Protein AF-A0A7Y7QJN2-F1 (afdb_monomer_lite)

pLDDT: mean 84.65, std 15.89, range [34.03, 97.88]

Foldseek 3Di:
DDDPVVVVPPDDDDPVVVVVVVVLQVLCCVLQVDDPVVVVVLLVLLVPFAEAQLAEEEEFEDEQFQFDCLVVCVDPCDVVADDPRNVVVCVVCDLVNVLVVRAAADPQSVVVLCCQCVVPVRYAYEHEYEDDPVSQVSSCVRNPVDDPPPHYHYDHDPLCRLVVVSVVCSVVRHQYQEYEYTELDCVNCDDSSVVSSCVSNVHKYKYWNFGADSPDTGHTPDTDIDID

Secondary structure (DSSP, 8-state):
---THHHHTT--S-TTHHHHHHHHHHHHHHHH---HHHHHHHHHHHTTSPEEEEEEEEEE--BTTTB--TTGGGSHHHHS--THHHHHHHHHH-HHHHHHHH----HHHHHHHHHHHHT-TTEEEEEEEES-HHHHHHHHHHTT--TTSSEEEEESSGGGHHHHHHHHHHHHTSEEEEEEEEESSGGGTSTHHHHHHHHHHTSEEEEEEEEE-SS-SS-EEEEEEEE-

Structure (mmCIF, N/CA/C/O backbone):
data_AF-A0A7Y7QJN2-F1
#
_entry.id   AF-A0A7Y7QJN2-F1
#
loop_
_atom_site.group_PDB
_atom_site.id
_atom_site.type_symbol
_atom_site.label_atom_id
_atom_site.label_alt_id
_atom_site.label_comp_id
_atom_site.label_asym_id
_atom_site.label_entity_id
_atom_site.label_seq_id
_atom_site.pdbx_PDB_ins_code
_atom_site.Cartn_x
_atom_site.Cartn_y
_atom_site.Cartn_z
_atom_site.occupancy
_atom_site.B_iso_or_equiv
_atom_site.auth_seq_id
_atom_site.auth_comp_id
_atom_site.auth_asym_id
_atom_site.auth_atom_id
_atom_site.pdbx_PDB_model_num
ATOM 1 N N . MET A 1 1 ? 16.492 3.208 30.297 1.00 35.41 1 MET A N 1
ATOM 2 C CA . MET A 1 1 ? 15.795 2.015 30.821 1.00 35.41 1 MET A CA 1
ATOM 3 C C . MET A 1 1 ? 14.527 2.507 31.489 1.00 35.41 1 MET A C 1
ATOM 5 O O . MET A 1 1 ? 14.609 3.080 32.567 1.00 35.41 1 MET A O 1
ATOM 9 N N . THR A 1 2 ? 13.393 2.434 30.798 1.00 38.06 2 THR A N 1
ATOM 10 C CA . THR A 1 2 ? 12.127 2.984 31.302 1.00 38.06 2 THR A CA 1
ATOM 11 C C . THR A 1 2 ? 11.445 1.926 32.159 1.00 38.06 2 THR A C 1
ATOM 13 O O . THR A 1 2 ? 11.328 0.772 31.754 1.00 38.06 2 THR A O 1
ATOM 16 N N . ASN A 1 3 ? 11.100 2.314 33.383 1.00 35.56 3 ASN A N 1
ATOM 17 C CA . ASN A 1 3 ? 10.687 1.424 34.456 1.00 35.56 3 ASN A CA 1
ATOM 18 C C . ASN A 1 3 ? 9.262 0.904 34.192 1.00 35.56 3 ASN A C 1
ATOM 20 O O . ASN A 1 3 ? 8.310 1.678 34.219 1.00 35.56 3 ASN A O 1
ATOM 24 N N . LEU A 1 4 ? 9.120 -0.403 33.948 1.00 41.75 4 LEU A N 1
ATOM 25 C CA . LEU A 1 4 ? 7.840 -1.095 33.703 1.00 41.75 4 LEU A CA 1
ATOM 26 C C . LEU A 1 4 ? 6.832 -0.947 34.864 1.00 41.75 4 LEU A C 1
ATOM 28 O O . LEU A 1 4 ? 5.663 -1.297 34.720 1.00 41.75 4 LEU A O 1
ATOM 32 N N . SER A 1 5 ? 7.261 -0.419 36.015 1.00 42.47 5 SER A N 1
ATOM 33 C CA . SER A 1 5 ? 6.403 -0.167 37.171 1.00 42.47 5 SER A CA 1
ATOM 34 C C . SER A 1 5 ? 5.382 0.953 36.951 1.00 42.47 5 SER A C 1
ATOM 36 O O . SER A 1 5 ? 4.301 0.869 37.518 1.00 42.47 5 SER A O 1
ATOM 38 N N . SER A 1 6 ? 5.647 1.955 36.102 1.00 45.00 6 SER A N 1
ATOM 39 C CA . SER A 1 6 ? 4.691 3.058 35.877 1.00 45.00 6 SER A CA 1
ATOM 40 C C . SER A 1 6 ? 3.476 2.662 35.028 1.00 45.00 6 SER A C 1
ATOM 42 O O . SER A 1 6 ? 2.483 3.381 35.004 1.00 45.00 6 SER A O 1
ATOM 44 N N . ILE A 1 7 ? 3.539 1.508 34.354 1.00 47.09 7 ILE A N 1
ATOM 45 C CA . ILE A 1 7 ? 2.429 0.924 33.586 1.00 47.09 7 ILE A CA 1
ATOM 46 C C . ILE A 1 7 ? 1.411 0.253 34.528 1.00 47.09 7 ILE A C 1
ATOM 48 O O . ILE A 1 7 ? 0.216 0.247 34.235 1.00 47.09 7 ILE A O 1
ATOM 52 N N . ARG A 1 8 ? 1.862 -0.264 35.684 1.00 42.72 8 ARG A N 1
ATOM 53 C CA . ARG A 1 8 ? 1.014 -0.988 36.650 1.00 42.72 8 ARG A CA 1
ATOM 54 C C . ARG A 1 8 ? -0.019 -0.102 37.339 1.00 42.72 8 ARG A C 1
ATOM 56 O O . ARG A 1 8 ? -1.126 -0.557 37.594 1.00 42.72 8 ARG A O 1
ATOM 63 N N . ASP A 1 9 ? 0.311 1.159 37.592 1.00 45.78 9 ASP A N 1
ATOM 64 C CA . ASP A 1 9 ? -0.510 2.000 38.471 1.00 45.78 9 ASP A CA 1
ATOM 65 C C . ASP A 1 9 ? -1.663 2.719 37.745 1.00 45.78 9 ASP A C 1
ATOM 67 O O . ASP A 1 9 ? -2.451 3.416 38.379 1.00 45.78 9 ASP A O 1
ATOM 71 N N . HIS A 1 10 ? -1.790 2.576 36.420 1.00 47.09 10 HIS A N 1
ATOM 72 C CA . HIS A 1 10 ? -2.854 3.224 35.632 1.00 47.09 10 HIS A CA 1
ATOM 73 C C . HIS A 1 10 ? -3.939 2.272 35.113 1.00 47.09 10 HIS A C 1
ATOM 75 O O . HIS A 1 10 ? -4.943 2.740 34.575 1.00 47.09 10 HIS A O 1
ATOM 81 N N . ILE A 1 11 ? -3.783 0.957 35.292 1.00 45.41 11 ILE A N 1
ATOM 82 C CA . ILE A 1 11 ? -4.731 -0.050 34.797 1.00 45.41 11 ILE A CA 1
ATOM 83 C C . ILE A 1 11 ? -5.149 -0.933 35.976 1.00 45.41 11 ILE A C 1
ATOM 85 O O . ILE A 1 11 ? -4.630 -2.018 36.194 1.00 45.41 11 ILE A O 1
ATOM 89 N N . SER A 1 12 ? -6.084 -0.421 36.777 1.00 35.41 12 SER A N 1
ATOM 90 C CA . SER A 1 12 ? -6.704 -1.147 37.886 1.00 35.41 12 SER A CA 1
ATOM 91 C C . SER A 1 12 ? -8.066 -1.696 37.452 1.00 35.41 12 SER A C 1
ATOM 93 O O . SER A 1 12 ? -9.055 -0.964 37.389 1.00 35.41 12 SER A O 1
ATOM 95 N N . SER A 1 13 ? -8.106 -2.985 37.097 1.00 34.03 13 SER A N 1
ATOM 96 C CA . SER A 1 13 ? -8.994 -4.000 37.698 1.00 34.03 13 SER A CA 1
ATOM 97 C C . SER A 1 13 ? -9.086 -5.279 36.845 1.00 34.03 13 SER A C 1
ATOM 99 O O . SER A 1 13 ? -9.410 -5.258 35.659 1.00 34.03 13 SER A O 1
ATOM 101 N N . SER A 1 14 ? -8.898 -6.416 37.527 1.00 35.00 14 SER A N 1
ATOM 102 C CA . SER A 1 14 ? -9.037 -7.824 37.103 1.00 35.00 14 SER A CA 1
ATOM 103 C C . SER A 1 14 ? -7.779 -8.495 36.515 1.00 35.00 14 SER A C 1
ATOM 105 O O . SER A 1 14 ? -7.429 -8.375 35.346 1.00 35.00 14 SER A O 1
ATOM 107 N N . GLN A 1 15 ? -7.143 -9.326 37.344 1.00 38.47 15 GLN A N 1
ATOM 108 C CA . GLN A 1 15 ? -5.871 -10.032 37.113 1.00 38.47 15 GLN A CA 1
ATOM 109 C C . GLN A 1 15 ? -5.859 -11.069 35.962 1.00 38.47 15 GLN A C 1
ATOM 111 O O . GLN A 1 15 ? -4.844 -11.718 35.729 1.00 38.47 15 GLN A O 1
ATOM 116 N N . LYS A 1 16 ? -6.952 -11.226 35.200 1.00 34.06 16 LYS A N 1
ATOM 117 C CA . LYS A 1 16 ? -6.945 -11.925 33.895 1.00 34.06 16 LYS A CA 1
ATOM 118 C C . LYS A 1 16 ? -6.816 -10.964 32.706 1.00 34.06 16 LYS A C 1
ATOM 120 O O . LYS A 1 16 ? -6.239 -11.354 31.695 1.00 34.06 16 LYS A O 1
ATOM 125 N N . ASN A 1 17 ? -7.274 -9.719 32.851 1.00 42.06 17 ASN A N 1
ATOM 126 C CA . ASN A 1 17 ? -7.147 -8.663 31.845 1.00 42.06 17 ASN A CA 1
ATOM 127 C C . ASN A 1 17 ? -5.758 -8.006 31.857 1.00 42.06 17 ASN A C 1
ATOM 129 O O . ASN A 1 17 ? -5.262 -7.634 30.801 1.00 42.06 17 ASN A O 1
ATOM 133 N N . GLU A 1 18 ? -5.066 -7.974 33.001 1.00 41.72 18 GLU A N 1
ATOM 134 C CA . GLU A 1 18 ? -3.746 -7.325 33.125 1.00 41.72 18 GLU A CA 1
ATOM 135 C C . GLU A 1 18 ? -2.674 -7.915 32.190 1.00 41.72 18 GLU A C 1
ATOM 137 O O . GLU A 1 18 ? -1.913 -7.174 31.572 1.00 41.72 18 GLU A O 1
ATOM 142 N N . SER A 1 19 ? -2.626 -9.241 32.019 1.00 40.94 19 SER A N 1
ATOM 143 C CA . SER A 1 19 ? -1.669 -9.870 31.090 1.00 40.94 19 SER A CA 1
ATOM 144 C C . SER A 1 19 ? -1.985 -9.569 29.619 1.00 40.94 19 SER A C 1
ATOM 146 O O . SER A 1 19 ? -1.078 -9.407 28.807 1.00 40.94 19 SER A O 1
ATOM 148 N N . VAL A 1 20 ? -3.271 -9.437 29.285 1.00 46.38 20 VAL A N 1
ATOM 149 C CA . VAL A 1 20 ? -3.761 -9.164 27.927 1.00 46.38 20 VAL A CA 1
ATOM 150 C C . VAL A 1 20 ? -3.576 -7.688 27.556 1.00 46.38 20 VAL A C 1
ATOM 152 O O . VAL A 1 20 ? -3.309 -7.384 26.390 1.00 46.38 20 VAL A O 1
ATOM 155 N N . ASP A 1 21 ? -3.678 -6.784 28.531 1.00 56.12 21 ASP A N 1
ATOM 156 C CA . ASP A 1 21 ? -3.485 -5.343 28.349 1.00 56.12 21 ASP A CA 1
ATOM 157 C C . ASP A 1 21 ? -1.998 -4.965 28.247 1.00 56.12 21 ASP A C 1
ATOM 159 O O . ASP A 1 21 ? -1.639 -4.118 27.428 1.00 56.12 21 ASP A O 1
ATOM 163 N N . ILE A 1 22 ? -1.113 -5.651 28.983 1.00 56.66 22 ILE A N 1
ATOM 164 C CA . ILE A 1 22 ? 0.346 -5.460 28.883 1.00 56.66 22 ILE A CA 1
ATOM 165 C C . ILE A 1 22 ? 0.886 -5.979 27.542 1.00 56.66 22 ILE A C 1
ATOM 167 O O . ILE A 1 22 ? 1.639 -5.272 26.874 1.00 56.66 22 ILE A O 1
ATOM 171 N N . ILE A 1 23 ? 0.466 -7.175 27.104 1.00 57.59 23 ILE A N 1
ATOM 172 C CA . ILE A 1 23 ? 0.879 -7.735 25.802 1.00 57.59 23 ILE A CA 1
ATOM 173 C C . ILE A 1 23 ? 0.415 -6.828 24.656 1.00 57.59 23 ILE A C 1
ATOM 175 O O . ILE A 1 23 ? 1.160 -6.590 23.706 1.00 57.59 23 ILE A O 1
ATOM 179 N N . LEU A 1 24 ? -0.790 -6.259 24.769 1.00 70.25 24 LEU A N 1
ATOM 180 C CA . LEU A 1 24 ? -1.288 -5.304 23.788 1.00 70.25 24 LEU A CA 1
ATOM 181 C C . LEU A 1 24 ? -0.450 -4.022 23.757 1.00 70.25 24 LEU A C 1
ATOM 183 O O . LEU A 1 24 ? -0.149 -3.531 22.675 1.00 70.25 24 LEU A O 1
ATOM 187 N N . ALA A 1 25 ? -0.066 -3.476 24.912 1.00 74.19 25 ALA A N 1
ATOM 188 C CA . ALA A 1 25 ? 0.748 -2.267 24.970 1.00 74.19 25 ALA A CA 1
ATOM 189 C C . ALA A 1 25 ? 2.117 -2.467 24.301 1.00 74.19 25 ALA A C 1
ATOM 191 O O . ALA A 1 25 ? 2.513 -1.638 23.482 1.00 74.19 25 ALA A O 1
ATOM 192 N N . ASP A 1 26 ? 2.794 -3.585 24.573 1.00 80.50 26 ASP A N 1
ATOM 193 C CA . ASP A 1 26 ? 4.084 -3.919 23.960 1.00 80.50 26 ASP A CA 1
ATOM 194 C C . ASP A 1 26 ? 3.979 -4.084 22.441 1.00 80.50 26 ASP A C 1
ATOM 196 O O . ASP A 1 26 ? 4.840 -3.610 21.694 1.00 80.50 26 ASP A O 1
ATOM 200 N N . ASP A 1 27 ? 2.921 -4.730 21.955 1.00 84.44 27 ASP A N 1
ATOM 201 C CA . ASP A 1 27 ? 2.728 -4.915 20.521 1.00 84.44 27 ASP A CA 1
ATOM 202 C C . ASP A 1 27 ? 2.339 -3.606 19.820 1.00 84.44 27 ASP A C 1
ATOM 204 O O . ASP A 1 27 ? 2.816 -3.344 18.714 1.00 84.44 27 ASP A O 1
ATOM 208 N N . ILE A 1 28 ? 1.578 -2.720 20.477 1.00 83.81 28 ILE A N 1
ATOM 209 C CA . ILE A 1 28 ? 1.338 -1.358 19.979 1.00 83.81 28 ILE A CA 1
ATOM 210 C C . ILE A 1 28 ? 2.647 -0.556 19.971 1.00 83.81 28 ILE A C 1
ATOM 212 O O . ILE A 1 28 ? 2.918 0.151 19.000 1.00 83.81 28 ILE A O 1
ATOM 216 N N . MET A 1 29 ? 3.496 -0.671 20.997 1.00 85.38 29 MET A N 1
ATOM 217 C CA . MET A 1 29 ? 4.815 -0.025 21.021 1.00 85.38 29 MET A CA 1
ATOM 218 C C . MET A 1 29 ? 5.692 -0.491 19.861 1.00 85.38 29 MET A C 1
ATOM 220 O O . MET A 1 29 ? 6.272 0.344 19.170 1.00 85.38 29 MET A O 1
ATOM 224 N N . LYS A 1 30 ? 5.757 -1.799 19.592 1.00 85.81 30 LYS A N 1
ATOM 225 C CA . LYS A 1 30 ? 6.520 -2.347 18.457 1.00 85.81 30 LYS A CA 1
ATOM 226 C C . LYS A 1 30 ? 5.969 -1.880 17.111 1.00 85.81 30 LYS A C 1
ATOM 228 O O . LYS A 1 30 ? 6.748 -1.525 16.232 1.00 85.81 30 LYS A O 1
ATOM 233 N N . LEU A 1 31 ? 4.644 -1.866 16.960 1.00 84.50 31 LEU A N 1
ATOM 234 C CA . LEU A 1 31 ? 3.964 -1.453 15.732 1.00 84.50 31 LEU A CA 1
ATOM 235 C C . LEU A 1 31 ? 4.166 0.038 15.432 1.00 84.50 31 LEU A C 1
ATOM 237 O O . LEU A 1 31 ? 4.385 0.425 14.286 1.00 84.50 31 LEU A O 1
ATOM 241 N N . THR A 1 32 ? 4.051 0.879 16.458 1.00 80.75 32 THR A N 1
ATOM 242 C CA . THR A 1 32 ? 3.996 2.339 16.303 1.00 80.75 32 THR A CA 1
ATOM 243 C C . THR A 1 32 ? 5.343 3.024 16.535 1.00 80.75 32 THR A C 1
ATOM 245 O O . THR A 1 32 ? 5.539 4.151 16.083 1.00 80.75 32 THR A O 1
ATOM 248 N N . GLY A 1 33 ? 6.268 2.376 17.250 1.00 83.06 33 GLY A N 1
ATOM 249 C CA . GLY A 1 33 ? 7.510 2.977 17.742 1.00 83.06 33 GLY A CA 1
ATOM 250 C C . GLY A 1 33 ? 7.293 4.058 18.809 1.00 83.06 33 GLY A C 1
ATOM 251 O O . GLY A 1 33 ? 8.223 4.797 19.128 1.00 83.06 33 GLY A O 1
ATOM 252 N N . LEU A 1 34 ? 6.070 4.196 19.331 1.00 83.75 34 LEU A N 1
ATOM 253 C CA . LEU A 1 34 ? 5.696 5.253 20.264 1.00 83.75 34 LEU A CA 1
ATOM 254 C C . LEU A 1 34 ? 5.991 4.866 21.716 1.00 83.75 34 LEU A C 1
ATOM 256 O O . LEU A 1 34 ? 5.901 3.705 22.109 1.00 83.75 34 LEU A O 1
ATOM 260 N N . GLY A 1 35 ? 6.285 5.877 22.536 1.00 84.56 35 GLY A N 1
ATOM 261 C CA . GLY A 1 35 ? 6.297 5.732 23.990 1.00 84.56 35 GLY A CA 1
ATOM 262 C C . GLY A 1 35 ? 4.884 5.588 24.567 1.00 84.56 35 GLY A C 1
ATOM 263 O O . GLY A 1 35 ? 3.896 5.958 23.928 1.00 84.56 35 GLY A O 1
ATOM 264 N N . VAL A 1 36 ? 4.799 5.101 25.807 1.00 81.00 36 VAL A N 1
ATOM 265 C CA . VAL A 1 36 ? 3.535 4.790 26.503 1.00 81.00 36 VAL A CA 1
ATOM 266 C C . VAL A 1 36 ? 2.544 5.961 26.484 1.00 81.00 36 VAL A C 1
ATOM 268 O O . VAL A 1 36 ? 1.396 5.779 26.087 1.00 81.00 36 VAL A O 1
ATOM 271 N N . ASP A 1 37 ? 2.979 7.180 26.813 1.00 81.19 37 ASP A N 1
ATOM 272 C CA . ASP A 1 37 ? 2.091 8.356 26.845 1.00 81.19 37 ASP A CA 1
ATOM 273 C C . ASP A 1 37 ? 1.471 8.665 25.476 1.00 81.19 37 ASP A C 1
ATOM 275 O O . ASP A 1 37 ? 0.291 9.010 25.361 1.00 81.19 37 ASP A O 1
ATOM 279 N N . SER A 1 38 ? 2.260 8.492 24.413 1.00 84.06 38 SER A N 1
ATOM 280 C CA . SER A 1 38 ? 1.801 8.683 23.037 1.00 84.06 38 SER A CA 1
ATOM 281 C C . SER A 1 38 ? 0.807 7.600 22.620 1.00 84.06 38 SER A C 1
ATOM 283 O O . SER A 1 38 ? -0.161 7.903 21.925 1.00 84.06 38 SER A O 1
ATOM 285 N N . ILE A 1 39 ? 0.987 6.362 23.090 1.00 85.19 39 ILE A N 1
ATOM 286 C CA . ILE A 1 39 ? 0.037 5.262 22.873 1.00 85.19 39 ILE A CA 1
ATOM 287 C C . ILE A 1 39 ? -1.279 5.533 23.587 1.00 85.19 39 ILE A C 1
ATOM 289 O O . ILE A 1 39 ? -2.338 5.420 22.976 1.00 85.19 39 ILE A O 1
ATOM 293 N N . VAL A 1 40 ? -1.236 5.960 24.850 1.00 83.38 40 VAL A N 1
ATOM 294 C CA . VAL A 1 40 ? -2.444 6.341 25.593 1.00 83.38 40 VAL A CA 1
ATOM 295 C C . VAL A 1 40 ? -3.186 7.461 24.861 1.00 83.38 40 VAL A C 1
ATOM 297 O O . VAL A 1 40 ? -4.408 7.400 24.706 1.00 83.38 40 VAL A O 1
ATOM 300 N N . GLY A 1 41 ? -2.462 8.469 24.367 1.00 85.19 41 GLY A N 1
ATOM 301 C CA . GLY A 1 41 ? -3.027 9.540 23.547 1.00 85.19 41 GLY A CA 1
ATOM 302 C C . GLY A 1 41 ? -3.666 9.028 22.252 1.00 85.19 41 GLY A C 1
ATOM 303 O O . GLY A 1 41 ? -4.789 9.416 21.925 1.00 85.19 41 GLY A O 1
ATOM 304 N N . LEU A 1 42 ? -2.986 8.133 21.537 1.00 86.88 42 LEU A N 1
ATOM 305 C CA . LEU A 1 42 ? -3.463 7.505 20.305 1.00 86.88 42 LEU A CA 1
ATOM 306 C C . LEU A 1 42 ? -4.749 6.701 20.534 1.00 86.88 42 LEU A C 1
ATOM 308 O O . LEU A 1 42 ? -5.748 6.947 19.859 1.00 86.88 42 LEU A O 1
ATOM 312 N N . THR A 1 43 ? -4.769 5.815 21.528 1.00 85.88 43 THR A N 1
ATOM 313 C CA . THR A 1 43 ? -5.942 4.997 21.870 1.00 85.88 43 THR A CA 1
ATOM 314 C C . THR A 1 43 ? -7.129 5.867 22.284 1.00 85.88 43 THR A C 1
ATOM 316 O O . THR A 1 43 ? -8.249 5.636 21.832 1.00 85.88 43 THR A O 1
ATOM 319 N N . LYS A 1 44 ? -6.897 6.938 23.061 1.00 87.00 44 LYS A N 1
ATOM 320 C CA . LYS A 1 44 ? -7.937 7.926 23.413 1.00 87.00 44 LYS A CA 1
ATOM 321 C C . LYS A 1 44 ? -8.486 8.686 22.206 1.00 87.00 44 LYS A C 1
ATOM 323 O O . LYS A 1 44 ? -9.614 9.168 22.261 1.00 87.00 44 LYS A O 1
ATOM 328 N N . ARG A 1 45 ? -7.689 8.883 21.153 1.00 91.06 45 ARG A N 1
ATOM 329 C CA . ARG A 1 45 ? -8.161 9.506 19.908 1.00 91.06 45 ARG A CA 1
ATOM 330 C C . ARG A 1 45 ? -9.000 8.524 19.102 1.00 91.06 45 ARG A C 1
ATOM 332 O O . ARG A 1 45 ? -10.084 8.904 18.676 1.00 91.06 45 ARG A O 1
ATOM 339 N N . LEU A 1 46 ? -8.535 7.284 18.949 1.00 91.31 46 LEU A N 1
ATOM 340 C CA . LEU A 1 46 ? -9.263 6.230 18.239 1.00 91.31 46 LEU A CA 1
ATOM 341 C C . LEU A 1 46 ? -10.627 5.953 18.873 1.00 91.31 46 LEU A C 1
ATOM 343 O O . LEU A 1 46 ? -11.623 5.914 18.161 1.00 91.31 46 LEU A O 1
ATOM 347 N N . SER A 1 47 ? -10.704 5.874 20.205 1.00 88.75 47 SER A N 1
ATOM 348 C CA . SER A 1 47 ? -11.963 5.602 20.913 1.00 88.75 47 SER A CA 1
ATOM 349 C C . SER A 1 47 ? -13.027 6.696 20.768 1.00 88.75 47 SER A C 1
ATOM 351 O O . SER A 1 47 ? -14.193 6.460 21.075 1.00 88.75 47 SER A O 1
ATOM 353 N N . LYS A 1 48 ? -12.647 7.894 20.305 1.00 93.50 48 LYS A N 1
ATOM 354 C CA . LYS A 1 48 ? -13.571 9.005 20.026 1.00 93.50 48 LYS A CA 1
ATOM 355 C C . LYS A 1 48 ? -14.075 9.021 18.586 1.00 93.50 48 LYS A C 1
ATOM 357 O O . LYS A 1 48 ? -14.980 9.797 18.283 1.00 93.50 48 LYS A O 1
ATOM 362 N N . LEU A 1 49 ? -13.479 8.233 17.691 1.00 95.00 49 LEU A N 1
ATOM 363 C CA . LEU A 1 49 ? -13.886 8.207 16.294 1.00 95.00 49 LEU A CA 1
ATOM 364 C C . LEU A 1 49 ? -15.158 7.366 16.121 1.00 95.00 49 LEU A C 1
ATOM 366 O O . LEU A 1 49 ? -15.249 6.267 16.669 1.00 95.00 49 LEU A O 1
ATOM 370 N N . PRO A 1 50 ? -16.140 7.834 15.333 1.00 96.75 50 PRO A N 1
ATOM 371 C CA . PRO A 1 50 ? -17.296 7.019 15.001 1.00 96.75 50 PRO A CA 1
ATOM 372 C C . PRO A 1 50 ? -16.885 5.857 14.086 1.00 96.75 50 PRO A C 1
ATOM 374 O O . PRO A 1 50 ? -16.137 6.054 13.128 1.00 96.75 50 PRO A O 1
ATOM 377 N N . ILE A 1 51 ? -17.430 4.663 14.330 1.00 95.88 51 ILE A N 1
ATOM 378 C CA . ILE A 1 51 ? -17.304 3.530 13.404 1.00 95.88 51 ILE A CA 1
ATOM 379 C C . ILE A 1 51 ? -18.384 3.650 12.322 1.00 95.88 51 ILE A C 1
ATOM 381 O O . ILE A 1 51 ? -19.577 3.748 12.621 1.00 95.88 51 ILE A O 1
ATOM 385 N N . LYS A 1 52 ? -17.977 3.621 11.055 1.00 95.19 52 LYS A N 1
ATOM 386 C CA . LYS A 1 52 ? -18.852 3.655 9.877 1.00 95.19 52 LYS A CA 1
ATOM 387 C C . LYS A 1 52 ? -18.964 2.254 9.288 1.00 95.19 52 LYS A C 1
ATOM 389 O O . LYS A 1 52 ? -18.221 1.899 8.380 1.00 95.19 52 LYS A O 1
ATOM 394 N N . LYS A 1 53 ? -19.871 1.447 9.853 1.00 92.06 53 LYS A N 1
ATOM 395 C CA . LYS A 1 53 ? -20.028 0.010 9.542 1.00 92.06 53 LYS A CA 1
ATOM 396 C C . LYS A 1 53 ? -20.266 -0.294 8.063 1.00 92.06 53 LYS A C 1
ATOM 398 O O . LYS A 1 53 ? -19.956 -1.385 7.609 1.00 92.06 53 LYS A O 1
ATOM 403 N N . ASP A 1 54 ? -20.846 0.653 7.346 1.00 91.50 54 ASP A N 1
ATOM 404 C CA . ASP A 1 54 ? -21.180 0.551 5.937 1.00 91.50 54 ASP A CA 1
ATOM 405 C C . ASP A 1 54 ? -20.000 0.871 5.012 1.00 91.50 54 ASP A C 1
ATOM 407 O O . ASP A 1 54 ? -20.093 0.573 3.826 1.00 91.50 54 ASP A O 1
ATOM 411 N N . ILE A 1 55 ? -18.905 1.441 5.535 1.00 92.69 55 ILE A N 1
ATOM 412 C CA . ILE A 1 55 ? -17.719 1.826 4.764 1.00 92.69 55 ILE A CA 1
ATOM 413 C C . ILE A 1 55 ? -16.662 0.721 4.776 1.00 92.69 55 ILE A C 1
ATOM 415 O O . ILE A 1 55 ? -16.234 0.273 5.842 1.00 92.69 55 ILE A O 1
ATOM 419 N N . VAL A 1 56 ? -16.172 0.368 3.587 1.00 93.88 56 VAL A N 1
ATOM 420 C CA . VAL A 1 56 ? -15.007 -0.507 3.395 1.00 93.88 56 VAL A CA 1
ATOM 421 C C . VAL A 1 56 ? -13.826 0.331 2.921 1.00 93.88 56 VAL A C 1
ATOM 423 O O . VAL A 1 56 ? -13.947 1.092 1.958 1.00 93.88 56 VAL A O 1
ATOM 426 N N . LEU A 1 57 ? -12.680 0.193 3.585 1.00 95.19 57 LEU A N 1
ATOM 427 C CA . LEU A 1 57 ? -11.425 0.803 3.154 1.00 95.19 57 LEU A CA 1
ATOM 428 C C . LEU A 1 57 ? -10.539 -0.244 2.471 1.00 95.19 57 LEU A C 1
ATOM 430 O O . LEU A 1 57 ? -10.050 -1.164 3.122 1.00 95.19 57 LEU A O 1
ATOM 434 N N . ASN A 1 58 ? -10.295 -0.060 1.178 1.00 95.31 58 ASN A N 1
ATOM 435 C CA . ASN A 1 58 ? -9.308 -0.805 0.410 1.00 95.31 58 ASN A CA 1
ATOM 436 C C . ASN A 1 58 ? -7.953 -0.097 0.516 1.00 95.31 58 ASN A C 1
ATOM 438 O O . ASN A 1 58 ? -7.822 1.078 0.158 1.00 95.31 58 ASN A O 1
ATOM 442 N N . VAL A 1 59 ? -6.943 -0.812 0.987 1.00 96.94 59 VAL A N 1
ATOM 443 C CA . VAL A 1 59 ? -5.560 -0.345 1.075 1.00 96.94 59 VAL A CA 1
ATOM 444 C C . VAL A 1 59 ? -4.754 -1.152 0.076 1.00 96.94 59 VAL A C 1
ATOM 446 O O . VAL A 1 59 ? -4.591 -2.353 0.247 1.00 96.94 59 VAL A O 1
ATOM 449 N N . LEU A 1 60 ? -4.304 -0.509 -0.993 1.00 96.06 60 LEU A N 1
ATOM 450 C CA . LEU A 1 60 ? -3.699 -1.188 -2.134 1.00 96.06 60 LEU A CA 1
ATOM 451 C C . LEU A 1 60 ? -2.217 -0.837 -2.196 1.00 96.06 60 LEU A C 1
ATOM 453 O O . LEU A 1 60 ? -1.874 0.339 -2.334 1.00 96.06 60 LEU A O 1
ATOM 457 N N . ASP A 1 61 ? -1.334 -1.822 -2.119 1.00 96.94 61 ASP A N 1
ATOM 458 C CA . ASP A 1 61 ? 0.037 -1.607 -2.562 1.00 96.94 61 ASP A CA 1
ATOM 459 C C . ASP A 1 61 ? 0.105 -1.418 -4.089 1.00 96.94 61 ASP A C 1
ATOM 461 O O . ASP A 1 61 ? -0.847 -1.708 -4.816 1.00 96.94 61 ASP A O 1
ATOM 465 N N . PHE A 1 62 ? 1.207 -0.852 -4.579 1.00 95.25 62 PHE A N 1
ATOM 466 C CA . PHE A 1 62 ? 1.389 -0.558 -5.991 1.00 95.25 62 PHE A CA 1
ATOM 467 C C . PHE A 1 62 ? 2.271 -1.576 -6.724 1.00 95.25 62 PHE A C 1
ATOM 469 O O . PHE A 1 62 ? 1.783 -2.280 -7.610 1.00 95.25 62 PHE A O 1
ATOM 476 N N . ASP A 1 63 ? 3.563 -1.616 -6.395 1.00 92.94 63 ASP A N 1
ATOM 477 C CA . ASP A 1 63 ? 4.571 -2.393 -7.119 1.00 92.94 63 ASP A CA 1
ATOM 478 C C . ASP A 1 63 ? 4.378 -3.896 -6.834 1.00 92.94 63 ASP A C 1
ATOM 480 O O . ASP A 1 63 ? 4.384 -4.298 -5.685 1.00 92.94 63 ASP A O 1
ATOM 484 N N . ASP A 1 64 ? 4.238 -4.729 -7.867 1.00 92.38 64 ASP A N 1
ATOM 485 C CA . ASP A 1 64 ? 3.939 -6.176 -7.787 1.00 92.38 64 ASP A CA 1
ATOM 486 C C . ASP A 1 64 ? 2.574 -6.551 -7.165 1.00 92.38 64 ASP A C 1
ATOM 488 O O . ASP A 1 64 ? 2.207 -7.724 -7.167 1.00 92.38 64 ASP A O 1
ATOM 492 N N . THR A 1 65 ? 1.767 -5.562 -6.760 1.00 94.25 65 THR A N 1
ATOM 493 C CA . THR A 1 65 ? 0.374 -5.741 -6.308 1.00 94.25 65 THR A CA 1
ATOM 494 C C . THR A 1 65 ? -0.638 -5.266 -7.353 1.00 94.25 65 THR A C 1
ATOM 496 O O . THR A 1 65 ? -1.481 -6.032 -7.817 1.00 94.25 65 THR A O 1
ATOM 499 N N . LEU A 1 66 ? -0.571 -3.988 -7.741 1.00 93.00 66 LEU A N 1
ATOM 500 C CA . LEU A 1 66 ? -1.402 -3.412 -8.805 1.00 93.00 66 LEU A CA 1
ATOM 501 C C . LEU A 1 66 ? -0.691 -3.420 -10.157 1.00 93.00 66 LEU A C 1
ATOM 503 O O . LEU A 1 66 ? -1.356 -3.437 -11.194 1.00 93.00 66 LEU A O 1
ATOM 507 N N . TYR A 1 67 ? 0.641 -3.347 -10.145 1.00 93.38 67 TYR A N 1
ATOM 508 C CA . TYR A 1 67 ? 1.452 -3.284 -11.350 1.00 93.38 67 TYR A CA 1
ATOM 509 C C . TYR A 1 67 ? 2.755 -4.075 -11.193 1.00 93.38 67 TYR A C 1
ATOM 511 O O . TYR A 1 67 ? 3.615 -3.713 -10.393 1.00 93.38 67 TYR A O 1
ATOM 519 N N . SER A 1 68 ? 2.925 -5.132 -11.985 1.00 91.69 68 SER A N 1
ATOM 520 C CA . SER A 1 68 ? 4.107 -5.995 -11.965 1.00 91.69 68 SER A CA 1
ATOM 521 C C . SER A 1 68 ? 5.354 -5.253 -12.436 1.00 91.69 68 SER A C 1
ATOM 523 O O . SER A 1 68 ? 5.381 -4.613 -13.493 1.00 91.69 68 SER A O 1
ATOM 525 N N . ARG A 1 69 ? 6.433 -5.404 -11.670 1.00 91.12 69 ARG A N 1
ATOM 526 C CA . ARG A 1 69 ? 7.780 -4.944 -12.014 1.00 91.12 69 ARG A CA 1
ATOM 527 C C . ARG A 1 69 ? 8.552 -5.970 -12.831 1.00 91.12 69 ARG A C 1
ATOM 529 O O . ARG A 1 69 ? 9.722 -5.731 -13.122 1.00 91.12 69 ARG A O 1
ATOM 536 N N . PHE A 1 70 ? 7.951 -7.096 -13.215 1.00 90.31 70 PHE A N 1
ATOM 537 C CA . PHE A 1 70 ? 8.673 -8.184 -13.874 1.00 90.31 70 PHE A CA 1
ATOM 538 C C . PHE A 1 70 ? 9.501 -7.714 -15.076 1.00 90.31 70 PHE A C 1
ATOM 540 O O . PHE A 1 70 ? 10.691 -8.008 -15.136 1.00 90.31 70 PHE A O 1
ATOM 547 N N . ASN A 1 71 ? 8.917 -6.907 -15.970 1.00 89.12 71 ASN A N 1
ATOM 548 C CA . ASN A 1 71 ? 9.616 -6.367 -17.144 1.00 89.12 71 ASN A CA 1
ATOM 549 C C . ASN A 1 71 ? 10.820 -5.488 -16.775 1.00 89.12 71 ASN A C 1
ATOM 551 O O . ASN A 1 71 ? 11.858 -5.563 -17.426 1.00 89.12 71 ASN A O 1
ATOM 555 N N . GLN A 1 72 ? 10.708 -4.682 -15.715 1.00 90.19 72 GLN A N 1
ATOM 556 C CA . GLN A 1 72 ? 11.832 -3.902 -15.190 1.00 90.19 72 GLN A CA 1
ATOM 557 C C . GLN A 1 72 ? 12.946 -4.835 -14.702 1.00 90.19 72 GLN A C 1
ATOM 559 O O . GLN A 1 72 ? 14.120 -4.614 -14.990 1.00 90.19 72 GLN A O 1
ATOM 564 N N . LEU A 1 73 ? 12.575 -5.891 -13.979 1.00 88.94 73 LEU A N 1
ATOM 565 C CA . LEU A 1 73 ? 13.506 -6.863 -13.415 1.00 88.94 73 LEU A CA 1
ATOM 566 C C . LEU A 1 73 ? 14.114 -7.808 -14.460 1.00 88.94 73 LEU A C 1
ATOM 568 O O . LEU A 1 73 ? 14.962 -8.612 -14.094 1.00 88.94 73 LEU A O 1
ATOM 572 N N . GLN A 1 74 ? 13.740 -7.723 -15.739 1.00 89.88 74 GLN A N 1
ATOM 573 C CA . GLN A 1 74 ? 14.448 -8.426 -16.814 1.00 89.88 74 GLN A CA 1
ATOM 574 C C . GLN A 1 74 ? 15.715 -7.695 -17.268 1.00 89.88 74 GLN A C 1
ATOM 576 O O . GLN A 1 74 ? 16.577 -8.305 -17.897 1.00 89.88 74 GLN A O 1
ATOM 581 N N . GLU A 1 75 ? 15.868 -6.405 -16.957 1.00 91.50 75 GLU A N 1
ATOM 582 C CA . GLU A 1 75 ? 17.077 -5.679 -17.341 1.00 91.50 75 GLU A CA 1
ATOM 583 C C . GLU A 1 75 ? 18.182 -5.882 -16.296 1.00 91.50 75 GLU A C 1
ATOM 585 O O . GLU A 1 75 ? 17.952 -5.597 -15.114 1.00 91.50 75 GLU A O 1
ATOM 590 N N . PRO A 1 76 ? 19.399 -6.301 -16.705 1.00 90.19 76 PRO A N 1
ATOM 591 C CA . PRO A 1 76 ? 20.492 -6.603 -15.774 1.00 90.19 76 PRO A CA 1
ATOM 592 C C . PRO A 1 76 ? 20.777 -5.473 -14.782 1.00 90.19 76 PRO A C 1
ATOM 594 O O . PRO A 1 76 ? 20.953 -5.705 -13.589 1.00 90.19 76 PRO A O 1
ATOM 597 N N . ILE A 1 77 ? 20.694 -4.221 -15.249 1.00 88.31 77 ILE A N 1
ATOM 598 C CA . ILE A 1 77 ? 20.938 -3.043 -14.416 1.00 88.31 77 ILE A CA 1
ATOM 599 C C . ILE A 1 77 ? 19.995 -2.950 -13.205 1.00 88.31 77 ILE A C 1
ATOM 601 O O . ILE A 1 77 ? 20.394 -2.396 -12.189 1.00 88.31 77 ILE A O 1
ATOM 605 N N . PHE A 1 78 ? 18.778 -3.500 -13.268 1.00 89.00 78 PHE A N 1
ATOM 606 C CA . PHE A 1 78 ? 17.831 -3.515 -12.144 1.00 89.00 78 PHE A CA 1
ATOM 607 C C . PHE A 1 78 ? 17.833 -4.837 -11.369 1.00 89.00 78 PHE A C 1
ATOM 609 O O . PHE A 1 78 ? 17.413 -4.860 -10.211 1.00 89.00 78 PHE A O 1
ATOM 616 N N . GLN A 1 79 ? 18.311 -5.931 -11.968 1.00 86.12 79 GLN A N 1
ATOM 617 C CA . GLN A 1 79 ? 18.525 -7.192 -11.249 1.00 86.12 79 GLN A CA 1
ATOM 618 C C . GLN A 1 79 ? 19.599 -7.025 -10.176 1.00 86.12 79 GLN A C 1
ATOM 620 O O . GLN A 1 79 ? 19.366 -7.380 -9.018 1.00 86.12 79 GLN A O 1
ATOM 625 N N . ASP A 1 80 ? 20.712 -6.403 -10.565 1.00 81.38 80 ASP A N 1
ATOM 626 C CA . ASP A 1 80 ? 21.899 -6.233 -9.727 1.00 81.38 80 ASP A CA 1
ATOM 627 C C . ASP A 1 80 ? 21.760 -5.075 -8.726 1.00 81.38 80 ASP A C 1
ATOM 629 O O . ASP A 1 80 ? 22.500 -4.996 -7.748 1.00 81.38 80 ASP A O 1
ATOM 633 N N . ASN A 1 81 ? 20.786 -4.182 -8.937 1.00 77.81 81 ASN A N 1
ATOM 634 C CA . ASN A 1 81 ? 20.623 -2.953 -8.162 1.00 77.81 81 ASN A CA 1
ATOM 635 C C . ASN A 1 81 ? 19.187 -2.829 -7.636 1.00 77.81 81 ASN A C 1
ATOM 637 O O . ASN A 1 81 ? 18.296 -2.293 -8.298 1.00 77.81 81 ASN A O 1
ATOM 641 N N . ARG A 1 82 ? 18.958 -3.315 -6.408 1.00 76.12 82 ARG A N 1
ATOM 642 C CA . ARG A 1 82 ? 17.655 -3.259 -5.719 1.00 76.12 82 ARG A CA 1
ATOM 643 C C . ARG A 1 82 ? 17.646 -2.242 -4.578 1.00 76.12 82 ARG A C 1
ATOM 645 O O . ARG A 1 82 ? 18.686 -1.828 -4.071 1.00 76.12 82 ARG A O 1
ATOM 652 N N . GLY A 1 83 ? 16.447 -1.839 -4.157 1.00 76.75 83 GLY A N 1
ATOM 653 C CA . GLY A 1 83 ? 16.270 -0.902 -3.045 1.00 76.75 83 GLY A CA 1
ATOM 654 C C . GLY A 1 83 ? 16.895 0.466 -3.333 1.00 76.75 83 GLY A C 1
ATOM 655 O O . GLY A 1 83 ? 16.677 1.038 -4.399 1.00 76.75 83 GLY A O 1
ATOM 656 N N . SER A 1 84 ? 17.684 0.989 -2.392 1.00 80.50 84 SER A N 1
ATOM 657 C CA . SER A 1 84 ? 18.330 2.304 -2.521 1.00 80.50 84 SER A CA 1
ATOM 658 C C . SER A 1 84 ? 19.264 2.404 -3.725 1.00 80.50 84 SER A C 1
ATOM 660 O O . SER A 1 84 ? 19.357 3.462 -4.342 1.00 80.50 84 SER A O 1
ATOM 662 N N . GLU A 1 85 ? 19.933 1.308 -4.077 1.00 85.44 85 GLU A N 1
ATOM 663 C CA . GLU A 1 85 ? 20.846 1.281 -5.216 1.00 85.44 85 GLU A CA 1
ATOM 664 C C . GLU A 1 85 ? 20.077 1.326 -6.543 1.00 85.44 85 GLU A C 1
ATOM 666 O O . GLU A 1 85 ? 20.419 2.092 -7.441 1.00 85.44 85 GLU A O 1
ATOM 671 N N . GLY A 1 86 ? 18.946 0.620 -6.620 1.00 86.19 86 GLY A N 1
ATOM 672 C CA . GLY A 1 86 ? 18.020 0.730 -7.748 1.00 86.19 86 GLY A CA 1
ATOM 673 C C . GLY A 1 86 ? 17.507 2.159 -7.948 1.00 86.19 86 GLY A C 1
ATOM 674 O O . GLY A 1 86 ? 17.487 2.658 -9.070 1.00 86.19 86 GLY A O 1
ATOM 675 N N . ASN A 1 87 ? 17.177 2.874 -6.868 1.00 86.44 87 ASN A N 1
ATOM 676 C CA . ASN A 1 87 ? 16.772 4.281 -6.965 1.00 86.44 87 ASN A CA 1
ATOM 677 C C . ASN A 1 87 ? 17.898 5.182 -7.492 1.00 86.44 87 ASN A C 1
ATOM 679 O O . ASN A 1 87 ? 17.642 6.105 -8.268 1.00 86.44 87 ASN A O 1
ATOM 683 N N . ARG A 1 88 ? 19.151 4.917 -7.101 1.00 89.69 88 ARG A N 1
ATOM 684 C CA . ARG A 1 88 ? 20.319 5.647 -7.612 1.00 89.69 88 ARG A CA 1
ATOM 685 C C . ARG A 1 88 ? 20.462 5.456 -9.120 1.00 89.69 88 ARG A C 1
ATOM 687 O O . ARG A 1 88 ? 20.602 6.444 -9.839 1.00 89.69 88 ARG A O 1
ATOM 694 N N . VAL A 1 89 ? 20.358 4.214 -9.590 1.00 91.38 89 VAL A N 1
ATOM 695 C CA . VAL A 1 89 ? 20.356 3.867 -11.019 1.00 91.38 89 VAL A CA 1
ATOM 696 C C . VAL A 1 89 ? 19.230 4.595 -11.761 1.00 91.38 89 VAL A C 1
ATOM 698 O O . VAL A 1 89 ? 19.476 5.227 -12.787 1.00 91.38 89 VAL A O 1
ATOM 701 N N . ILE A 1 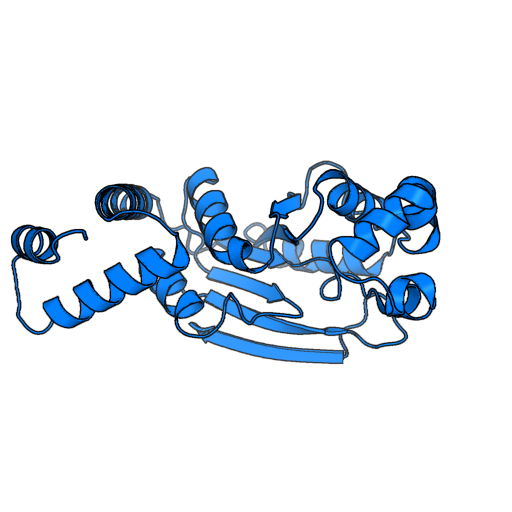90 ? 18.005 4.590 -11.223 1.00 92.19 90 ILE A N 1
ATOM 702 C CA . ILE A 1 90 ? 16.859 5.300 -11.818 1.00 92.19 90 ILE A CA 1
ATOM 703 C C . ILE A 1 90 ? 17.158 6.797 -11.971 1.00 92.19 90 ILE A C 1
ATOM 705 O O . ILE A 1 90 ? 16.889 7.378 -13.022 1.00 92.19 90 ILE A O 1
ATOM 709 N N . ARG A 1 91 ? 17.757 7.429 -10.955 1.00 91.06 91 ARG A N 1
ATOM 710 C CA . ARG A 1 91 ? 18.133 8.851 -11.009 1.00 91.06 91 ARG A CA 1
ATOM 711 C C . ARG A 1 91 ? 19.190 9.137 -12.075 1.00 91.06 91 ARG A C 1
ATOM 713 O O . ARG A 1 91 ? 19.112 10.180 -12.711 1.00 91.06 91 ARG A O 1
ATOM 720 N N . GLN A 1 92 ? 20.137 8.225 -12.290 1.00 92.75 92 GLN A N 1
ATOM 721 C CA . GLN A 1 92 ? 21.157 8.357 -13.339 1.00 92.75 92 GLN A CA 1
ATOM 722 C C . GLN A 1 92 ? 20.567 8.236 -14.751 1.00 92.75 92 GLN A C 1
ATOM 724 O O . GLN A 1 92 ? 20.973 8.972 -15.644 1.00 92.75 92 GLN A O 1
ATOM 729 N N . ILE A 1 93 ? 19.592 7.343 -14.949 1.00 91.81 93 ILE A N 1
ATOM 730 C CA . ILE A 1 93 ? 18.869 7.177 -16.226 1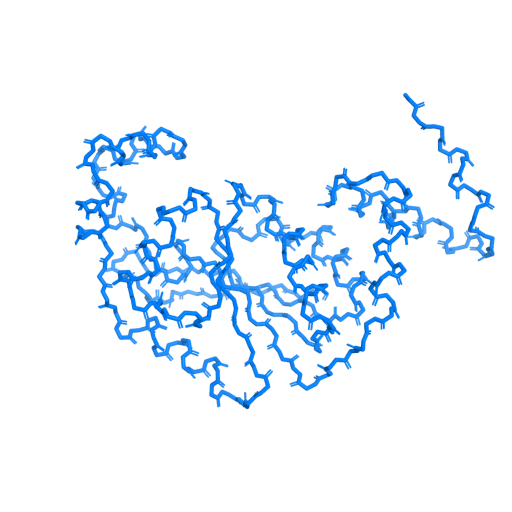.00 91.81 93 ILE A CA 1
ATOM 731 C C . ILE A 1 93 ? 17.901 8.350 -16.484 1.00 91.81 93 ILE A C 1
ATOM 733 O O . ILE A 1 93 ? 17.585 8.678 -17.632 1.00 91.81 93 ILE A O 1
ATOM 737 N N . GLY A 1 94 ? 17.437 8.987 -15.409 1.00 93.62 94 GLY A N 1
ATOM 738 C CA . GLY A 1 94 ? 16.376 9.984 -15.408 1.00 93.62 94 GLY A CA 1
ATOM 739 C C . GLY A 1 94 ? 15.033 9.343 -15.064 1.00 93.62 94 GLY A C 1
ATOM 740 O O . GLY A 1 94 ? 14.609 8.378 -15.703 1.00 93.62 94 GLY A O 1
ATOM 741 N N . ILE A 1 95 ? 14.350 9.900 -14.056 1.00 93.19 95 ILE A N 1
ATOM 742 C CA . ILE A 1 95 ? 13.078 9.365 -13.540 1.00 93.19 95 ILE A CA 1
ATOM 743 C C . ILE A 1 95 ? 12.021 9.296 -14.649 1.00 93.19 95 ILE A C 1
ATOM 745 O O . ILE A 1 95 ? 11.382 8.259 -14.804 1.00 93.19 95 ILE A O 1
ATOM 749 N N . ASP A 1 96 ? 11.889 10.342 -15.464 1.00 92.75 96 ASP A N 1
ATOM 750 C CA . ASP A 1 96 ? 10.899 10.379 -16.547 1.00 92.75 96 ASP A CA 1
ATOM 751 C C . ASP A 1 96 ? 11.173 9.312 -17.611 1.00 92.75 96 ASP A C 1
ATOM 753 O O . ASP A 1 96 ? 10.258 8.617 -18.052 1.00 92.75 96 ASP A O 1
ATOM 757 N N . ASN A 1 97 ? 12.443 9.124 -17.986 1.00 94.12 97 ASN A N 1
ATOM 758 C CA . ASN A 1 97 ? 12.848 8.079 -18.928 1.00 94.12 97 ASN A CA 1
ATOM 759 C C . ASN A 1 97 ? 12.513 6.690 -18.382 1.00 94.12 97 ASN A C 1
ATOM 761 O O . ASN A 1 97 ? 11.979 5.847 -19.103 1.00 94.12 97 ASN A O 1
ATOM 765 N N . PHE A 1 98 ? 12.800 6.459 -17.100 1.00 94.88 98 PHE A N 1
ATOM 766 C CA . PHE A 1 98 ? 12.478 5.212 -16.419 1.00 94.88 98 PHE A CA 1
ATOM 767 C C . PHE A 1 98 ? 10.965 4.954 -16.387 1.00 94.88 98 PHE A C 1
ATOM 769 O O . PHE A 1 98 ? 10.513 3.879 -16.787 1.00 94.88 98 PHE A O 1
ATOM 776 N N . VAL A 1 99 ? 10.173 5.940 -15.956 1.00 94.56 99 VAL A N 1
ATOM 777 C CA . VAL A 1 99 ? 8.715 5.814 -15.853 1.00 94.56 99 VAL A CA 1
ATOM 778 C C . VAL A 1 99 ? 8.102 5.558 -17.230 1.00 94.56 99 VAL A C 1
ATOM 780 O O . VAL A 1 99 ? 7.391 4.571 -17.388 1.00 94.56 99 VAL A O 1
ATOM 783 N N . ASN A 1 100 ? 8.456 6.347 -18.248 1.00 93.19 100 ASN A N 1
ATOM 784 C CA . ASN A 1 100 ? 7.941 6.186 -19.614 1.00 93.19 100 ASN A CA 1
ATOM 785 C C . ASN A 1 100 ? 8.286 4.826 -20.240 1.00 93.19 100 ASN A C 1
ATOM 787 O O . ASN A 1 100 ? 7.536 4.308 -21.072 1.00 93.19 100 ASN A O 1
ATOM 791 N N . LYS A 1 101 ? 9.427 4.243 -19.855 1.00 94.69 101 LYS A N 1
ATOM 792 C CA . LYS A 1 101 ? 9.869 2.940 -20.355 1.00 94.69 101 LYS A CA 1
ATOM 793 C C . LYS A 1 101 ? 9.035 1.793 -19.782 1.00 94.69 101 LYS A C 1
ATOM 795 O O . LYS A 1 101 ? 8.600 0.930 -20.546 1.00 94.69 101 LYS A O 1
ATOM 800 N N . PHE A 1 102 ? 8.807 1.779 -18.467 1.00 93.69 102 PHE A N 1
ATOM 801 C CA . PHE A 1 102 ? 8.252 0.609 -17.768 1.00 93.69 102 PHE A CA 1
ATOM 802 C C . PHE A 1 102 ? 6.791 0.742 -17.334 1.00 93.69 102 PHE A C 1
ATOM 804 O O . PHE A 1 102 ? 6.107 -0.271 -17.180 1.00 93.69 102 PHE A O 1
ATOM 811 N N . TYR A 1 103 ? 6.295 1.964 -17.159 1.00 92.31 103 TYR A N 1
ATOM 812 C CA . TYR A 1 103 ? 4.964 2.232 -16.629 1.00 92.31 103 TYR A CA 1
ATOM 813 C C . TYR A 1 103 ? 4.123 2.876 -17.719 1.00 92.31 103 TYR A C 1
ATOM 815 O O . TYR A 1 103 ? 4.408 3.969 -18.204 1.00 92.31 103 TYR A O 1
ATOM 823 N N . LYS A 1 104 ? 3.076 2.165 -18.132 1.00 87.75 104 LYS A N 1
ATOM 824 C CA . LYS A 1 104 ? 2.152 2.625 -19.165 1.00 87.75 104 LYS A CA 1
ATOM 825 C C . LYS A 1 104 ? 0.741 2.602 -18.624 1.00 87.75 104 LYS A C 1
ATOM 827 O O . LYS A 1 104 ? 0.382 1.728 -17.838 1.00 87.75 104 LYS A O 1
ATOM 832 N N . LYS A 1 105 ? -0.076 3.539 -19.096 1.00 83.25 105 LYS A N 1
ATOM 833 C CA . LYS A 1 105 ? -1.496 3.585 -18.762 1.00 83.25 105 LYS A CA 1
ATOM 834 C C . LYS A 1 105 ? -2.154 2.267 -19.146 1.00 83.25 105 LYS A C 1
ATOM 836 O O . LYS A 1 105 ? -2.159 1.903 -20.322 1.00 83.25 105 LYS A O 1
ATOM 841 N N . THR A 1 106 ? -2.733 1.578 -18.167 1.00 77.50 106 THR A N 1
ATOM 842 C CA . THR A 1 106 ? -3.457 0.324 -18.401 1.00 77.50 106 THR A CA 1
ATOM 843 C C . THR A 1 106 ? -4.936 0.524 -18.109 1.00 77.50 106 THR A C 1
ATOM 845 O O . THR A 1 106 ? -5.330 1.193 -17.152 1.00 77.50 106 THR A O 1
ATOM 848 N N . GLY A 1 107 ? -5.791 -0.071 -18.942 1.00 80.50 107 GLY A N 1
ATOM 849 C CA . GLY A 1 107 ? -7.222 -0.125 -18.646 1.00 80.50 107 GLY A CA 1
ATOM 850 C C . GLY A 1 107 ? -7.532 -1.015 -17.439 1.00 80.50 107 GLY A C 1
ATOM 851 O O . GLY A 1 107 ? -8.555 -0.811 -16.793 1.00 80.50 107 GLY A O 1
ATOM 852 N N . ALA A 1 108 ? -6.656 -1.973 -17.121 1.00 81.69 108 ALA A N 1
ATOM 853 C CA . ALA A 1 108 ? -6.869 -2.977 -16.084 1.00 81.69 108 ALA A CA 1
ATOM 854 C C . ALA A 1 108 ? -6.839 -2.379 -14.672 1.00 81.69 108 ALA A C 1
ATOM 856 O O . ALA A 1 108 ? -7.804 -2.560 -13.932 1.00 81.69 108 ALA A O 1
ATOM 857 N N . VAL A 1 109 ? -5.810 -1.592 -14.333 1.00 83.62 109 VAL A N 1
ATOM 858 C CA . VAL A 1 109 ? -5.709 -0.921 -13.021 1.00 83.62 109 VAL A CA 1
ATOM 859 C C . VAL A 1 109 ? -6.899 0.016 -12.817 1.00 83.62 109 VAL A C 1
ATOM 861 O O . VAL A 1 109 ? -7.575 -0.038 -11.793 1.00 83.62 109 VAL A O 1
ATOM 864 N N . ILE A 1 110 ? -7.234 0.815 -13.833 1.00 83.38 110 ILE A N 1
ATOM 865 C CA . ILE A 1 110 ? -8.388 1.724 -13.786 1.00 83.38 110 ILE A CA 1
ATOM 866 C C . ILE A 1 110 ? -9.698 0.942 -13.615 1.00 83.38 110 ILE A C 1
ATOM 868 O O . ILE A 1 110 ? -10.566 1.346 -12.843 1.00 83.38 110 ILE A O 1
ATOM 872 N N . LYS A 1 111 ? -9.865 -0.175 -14.331 1.00 84.00 111 LYS A N 1
ATOM 873 C CA . LYS A 1 111 ? -11.056 -1.025 -14.231 1.00 84.00 111 LYS A CA 1
ATOM 874 C C . LYS A 1 111 ? -11.175 -1.650 -12.843 1.00 84.00 111 LYS A C 1
ATOM 876 O O . LYS A 1 111 ? -12.274 -1.640 -12.303 1.00 84.00 111 LYS A O 1
ATOM 881 N N . LEU A 1 112 ? -10.081 -2.143 -12.263 1.00 84.06 112 LEU A N 1
ATOM 882 C CA . LEU A 1 112 ? -10.059 -2.688 -10.905 1.00 84.06 112 LEU A CA 1
ATOM 883 C C . LEU A 1 112 ? -10.469 -1.628 -9.881 1.00 84.06 112 LEU A C 1
ATOM 885 O O . LEU A 1 112 ? -11.388 -1.862 -9.104 1.00 84.06 112 LEU A O 1
ATOM 889 N N . LEU A 1 113 ? -9.859 -0.442 -9.934 1.00 84.25 113 LEU A N 1
ATOM 890 C CA . LEU A 1 113 ? -10.205 0.664 -9.039 1.00 84.25 113 LEU A CA 1
ATOM 891 C C . LEU A 1 113 ? -11.681 1.055 -9.167 1.00 84.25 113 LEU A C 1
ATOM 893 O O . LEU A 1 113 ? -12.365 1.204 -8.160 1.00 84.25 113 LEU A O 1
ATOM 897 N N . ARG A 1 114 ? -12.207 1.122 -10.397 1.00 82.38 114 ARG A N 1
ATOM 898 C CA . ARG A 1 114 ? -13.638 1.353 -10.638 1.00 82.38 114 ARG A CA 1
ATOM 899 C C . ARG A 1 114 ? -14.512 0.243 -10.080 1.00 82.38 114 ARG A C 1
ATOM 901 O O . ARG A 1 114 ? -15.569 0.546 -9.552 1.00 82.38 114 ARG A O 1
ATOM 908 N N . ILE A 1 115 ? -14.123 -1.024 -10.215 1.00 82.00 115 ILE A N 1
ATOM 909 C CA . ILE A 1 115 ? -14.876 -2.139 -9.631 1.00 82.00 115 ILE A CA 1
ATOM 910 C C . ILE A 1 115 ? -14.932 -1.958 -8.117 1.00 82.00 115 ILE A C 1
ATOM 912 O O . ILE A 1 115 ? -16.028 -1.939 -7.571 1.00 82.00 115 ILE A O 1
ATOM 916 N N . LEU A 1 116 ? -13.783 -1.745 -7.472 1.00 82.19 116 LEU A N 1
ATOM 917 C CA . LEU A 1 116 ? -13.689 -1.550 -6.027 1.00 82.19 116 LEU A CA 1
ATOM 918 C C . LEU A 1 116 ? -14.527 -0.361 -5.543 1.00 82.19 116 LEU A C 1
ATOM 920 O O . LEU A 1 116 ? -15.170 -0.471 -4.508 1.00 82.19 116 LEU A O 1
ATOM 924 N N . GLU A 1 117 ? -14.561 0.746 -6.284 1.00 74.25 117 GLU A N 1
ATOM 925 C CA . GLU A 1 117 ? -15.354 1.934 -5.935 1.00 74.25 117 GLU A CA 1
ATOM 926 C C . GLU A 1 117 ? -16.851 1.800 -6.279 1.00 74.25 117 GLU A C 1
ATOM 928 O O . GLU A 1 117 ? -17.691 2.385 -5.599 1.00 74.25 117 GLU A O 1
ATOM 933 N N . ASN A 1 118 ? -17.209 1.017 -7.303 1.00 68.75 118 ASN A N 1
ATOM 934 C CA . ASN A 1 118 ? -18.595 0.837 -7.755 1.00 68.75 118 ASN A CA 1
ATOM 935 C C . ASN A 1 118 ? -19.342 -0.289 -7.024 1.00 68.75 118 ASN A C 1
ATOM 937 O O . ASN A 1 118 ? -20.554 -0.398 -7.201 1.00 68.75 118 ASN A O 1
ATOM 941 N N . GLN A 1 119 ? -18.668 -1.129 -6.225 1.00 61.28 119 GLN A N 1
ATOM 942 C CA . GLN A 1 119 ? -19.330 -2.234 -5.511 1.00 61.28 119 GLN A CA 1
ATOM 943 C C . GLN A 1 119 ? -20.357 -1.760 -4.471 1.00 61.28 119 GLN A C 1
ATOM 945 O O . GLN A 1 119 ? -21.208 -2.550 -4.085 1.00 61.28 119 GLN A O 1
ATOM 950 N N . ASN A 1 120 ? -20.297 -0.490 -4.057 1.00 55.47 120 ASN A N 1
ATOM 951 C CA . ASN A 1 120 ? -21.338 0.339 -3.439 1.00 55.47 120 ASN A CA 1
ATOM 952 C C . ASN A 1 120 ? -20.680 1.698 -3.127 1.00 55.47 120 ASN A C 1
ATOM 954 O O . ASN A 1 120 ? -19.475 1.736 -2.882 1.00 55.47 120 ASN A O 1
ATOM 958 N N . HIS A 1 121 ? -21.433 2.804 -3.047 1.00 59.97 121 HIS A N 1
ATOM 959 C CA . HIS A 1 121 ? -20.907 4.160 -2.749 1.00 59.97 121 HIS A CA 1
ATOM 960 C C . HIS A 1 121 ? -20.096 4.300 -1.439 1.00 59.97 121 HIS A C 1
ATOM 962 O O . HIS A 1 121 ? -19.587 5.379 -1.129 1.00 59.97 121 HIS A O 1
ATOM 968 N N . ASN A 1 122 ? -19.966 3.221 -0.674 1.00 80.25 122 ASN A N 1
ATOM 969 C CA . ASN A 1 122 ? -19.303 3.177 0.613 1.00 80.25 122 ASN A CA 1
ATOM 970 C C . ASN A 1 122 ? -17.918 2.513 0.570 1.00 80.25 122 ASN A C 1
ATOM 972 O O . ASN A 1 122 ? -17.275 2.383 1.608 1.00 80.25 122 ASN A O 1
ATOM 976 N N . HIS A 1 123 ? -17.424 2.114 -0.600 1.00 85.56 123 HIS A N 1
ATOM 977 C CA . HIS A 1 123 ? -16.039 1.676 -0.734 1.00 85.56 123 HIS A CA 1
ATOM 978 C C . HIS A 1 123 ? -15.127 2.879 -0.967 1.00 85.56 123 HIS A C 1
ATOM 980 O O . HIS A 1 123 ? -15.413 3.767 -1.771 1.00 85.56 123 HIS A O 1
ATOM 986 N N . ARG A 1 124 ? -14.006 2.915 -0.251 1.00 88.75 124 ARG A N 1
ATOM 987 C CA . ARG A 1 124 ? -12.949 3.907 -0.443 1.00 88.75 124 ARG A CA 1
ATOM 988 C C . ARG A 1 124 ? -11.632 3.204 -0.649 1.00 88.75 124 ARG A C 1
ATOM 990 O O . ARG A 1 124 ? -11.367 2.202 -0.000 1.00 88.75 124 ARG A O 1
ATOM 997 N N . SER A 1 125 ? -10.798 3.770 -1.506 1.00 92.38 125 SER A N 1
ATOM 998 C CA . SER A 1 125 ? -9.510 3.182 -1.845 1.00 92.38 125 SER A CA 1
ATOM 999 C C . SER A 1 125 ? -8.386 4.181 -1.593 1.00 92.38 125 SER A C 1
ATOM 1001 O O . SER A 1 125 ? -8.512 5.372 -1.899 1.00 92.38 125 SER A O 1
ATOM 1003 N N . ILE A 1 126 ? -7.280 3.688 -1.048 1.00 94.75 126 ILE A N 1
ATOM 1004 C CA . ILE A 1 126 ? -5.995 4.386 -1.001 1.00 94.75 126 ILE A CA 1
ATOM 1005 C C . ILE A 1 126 ? -4.929 3.501 -1.636 1.00 94.75 126 ILE A C 1
ATOM 1007 O O . ILE A 1 126 ? -4.984 2.278 -1.514 1.00 94.75 126 ILE A O 1
ATOM 1011 N N . ILE A 1 127 ? -3.951 4.125 -2.287 1.00 96.19 127 ILE A N 1
ATOM 1012 C CA . ILE A 1 127 ? -2.705 3.452 -2.651 1.00 96.19 127 ILE A CA 1
ATOM 1013 C C . ILE A 1 127 ? -1.721 3.693 -1.513 1.00 96.19 127 ILE A C 1
ATOM 1015 O O . ILE A 1 127 ? -1.449 4.848 -1.191 1.00 96.19 127 ILE A O 1
ATOM 1019 N N . LEU A 1 128 ? -1.193 2.639 -0.901 1.00 97.38 128 LEU A N 1
ATOM 1020 C CA . LEU A 1 128 ? -0.208 2.712 0.173 1.00 97.38 128 LEU A CA 1
ATOM 1021 C C . LEU A 1 128 ? 1.067 1.979 -0.250 1.00 97.38 128 LEU A C 1
ATOM 1023 O O . LEU A 1 128 ? 1.198 0.774 -0.071 1.00 97.38 128 LEU A O 1
ATOM 1027 N N . THR A 1 129 ? 2.024 2.730 -0.788 1.00 95.88 129 THR A N 1
ATOM 1028 C CA . THR A 1 129 ? 3.263 2.195 -1.375 1.00 95.88 129 THR A CA 1
ATOM 1029 C C . THR A 1 129 ? 4.501 2.635 -0.592 1.00 95.88 129 THR A C 1
ATOM 1031 O O . THR A 1 129 ? 4.465 3.602 0.176 1.00 95.88 129 THR A O 1
ATOM 1034 N N . ALA A 1 130 ? 5.611 1.916 -0.764 1.00 93.69 130 ALA A N 1
ATOM 1035 C CA . ALA A 1 130 ? 6.893 2.236 -0.151 1.00 93.69 130 ALA A CA 1
ATOM 1036 C C . ALA A 1 130 ? 7.939 2.679 -1.188 1.00 93.69 130 ALA A C 1
ATOM 1038 O O . ALA A 1 130 ? 8.033 2.135 -2.287 1.00 93.69 130 ALA A O 1
ATOM 1039 N N . GLY A 1 131 ? 8.766 3.658 -0.826 1.00 92.00 131 GLY A N 1
ATOM 1040 C CA . GLY A 1 131 ? 9.893 4.119 -1.632 1.00 92.00 131 GLY A CA 1
ATOM 1041 C C . GLY A 1 131 ? 10.021 5.637 -1.671 1.00 92.00 131 GLY A C 1
ATOM 1042 O O . GLY A 1 131 ? 9.626 6.348 -0.747 1.00 92.00 131 GLY A O 1
ATOM 1043 N N . GLU A 1 132 ? 10.611 6.143 -2.751 1.00 91.19 132 GLU A N 1
ATOM 1044 C CA . GLU A 1 132 ? 10.773 7.581 -2.956 1.00 91.19 132 GLU A CA 1
ATOM 1045 C C . GLU A 1 132 ? 9.458 8.210 -3.414 1.00 91.19 132 GLU A C 1
ATOM 1047 O O . GLU A 1 132 ? 8.863 7.773 -4.398 1.00 91.19 132 GLU A O 1
ATOM 1052 N N . MET A 1 133 ? 9.013 9.245 -2.696 1.00 91.38 133 MET A N 1
ATOM 1053 C CA . MET A 1 133 ? 7.698 9.861 -2.891 1.00 91.38 133 MET A CA 1
ATOM 1054 C C . MET A 1 133 ? 7.449 10.300 -4.336 1.00 91.38 133 MET A C 1
ATOM 1056 O O . MET A 1 133 ? 6.415 9.947 -4.899 1.00 91.38 133 MET A O 1
ATOM 1060 N N . ASP A 1 134 ? 8.382 11.047 -4.928 1.00 90.88 134 ASP A N 1
ATOM 1061 C CA . ASP A 1 134 ? 8.201 11.602 -6.273 1.00 90.88 134 ASP A CA 1
ATOM 1062 C C . ASP A 1 134 ? 8.163 10.492 -7.327 1.00 90.88 134 ASP A C 1
ATOM 1064 O O . ASP A 1 134 ? 7.290 10.483 -8.192 1.00 90.88 134 ASP A O 1
ATOM 1068 N N . LEU A 1 135 ? 9.036 9.490 -7.191 1.00 92.75 135 LEU A N 1
ATOM 1069 C CA . LEU A 1 135 ? 9.059 8.330 -8.077 1.00 92.75 135 LEU A CA 1
ATOM 1070 C C . LEU A 1 135 ? 7.752 7.531 -7.996 1.00 92.75 135 LEU A C 1
ATOM 1072 O O . LEU A 1 135 ? 7.166 7.209 -9.026 1.00 92.75 135 LEU A O 1
ATOM 1076 N N . GLN A 1 136 ? 7.277 7.217 -6.788 1.00 93.31 136 GLN A N 1
ATOM 1077 C CA . GLN A 1 136 ? 6.059 6.423 -6.604 1.00 93.31 136 GLN A CA 1
ATOM 1078 C C . GLN A 1 136 ? 4.811 7.145 -7.132 1.00 93.31 136 GLN A C 1
ATOM 1080 O O . GLN A 1 136 ? 3.949 6.518 -7.749 1.00 93.31 136 GLN A O 1
ATOM 1085 N N . LYS A 1 137 ? 4.735 8.471 -6.961 1.00 92.94 137 LYS A N 1
ATOM 1086 C CA . LYS A 1 137 ? 3.661 9.285 -7.547 1.00 92.94 137 LYS A CA 1
ATOM 1087 C C . LYS A 1 137 ? 3.695 9.257 -9.073 1.00 92.94 137 LYS A C 1
ATOM 1089 O O . LYS A 1 137 ? 2.669 8.963 -9.678 1.00 92.94 137 LYS A O 1
ATOM 1094 N N . LEU A 1 138 ? 4.863 9.469 -9.681 1.00 93.12 138 LEU A N 1
ATOM 1095 C CA . LEU A 1 138 ? 5.008 9.453 -11.141 1.00 93.12 138 LEU A CA 1
ATOM 1096 C C . LEU A 1 138 ? 4.661 8.087 -11.747 1.00 93.12 138 LEU A C 1
ATOM 1098 O O . LEU A 1 138 ? 4.001 8.026 -12.782 1.00 93.12 138 LEU A O 1
ATOM 1102 N N . LYS A 1 139 ? 5.025 6.981 -11.083 1.00 93.75 139 LYS A N 1
ATOM 1103 C CA . LYS A 1 139 ? 4.595 5.637 -11.498 1.00 93.75 139 LYS A CA 1
ATOM 1104 C C . LYS A 1 139 ? 3.068 5.491 -11.490 1.00 93.75 139 LYS A C 1
ATOM 1106 O O . LYS A 1 139 ? 2.495 5.014 -12.469 1.00 93.75 139 LYS A O 1
ATOM 1111 N N . CYS A 1 140 ? 2.414 5.910 -10.403 1.00 93.44 140 CYS A N 1
ATOM 1112 C CA . CYS A 1 140 ? 0.955 5.868 -10.272 1.00 93.44 140 CYS A CA 1
ATOM 1113 C C . CYS A 1 140 ? 0.275 6.705 -11.371 1.00 93.44 140 CYS A C 1
ATOM 1115 O O . CYS A 1 140 ? -0.636 6.228 -12.050 1.00 93.44 140 CYS A O 1
ATOM 1117 N N . GLU A 1 141 ? 0.759 7.925 -11.600 1.00 92.06 141 GLU A N 1
ATOM 1118 C CA . GLU A 1 141 ? 0.247 8.821 -12.640 1.00 92.06 141 GLU A CA 1
ATOM 1119 C C . GLU A 1 141 ? 0.392 8.210 -14.038 1.00 92.06 141 GLU A C 1
ATOM 1121 O O . GLU A 1 141 ? -0.576 8.196 -14.806 1.00 92.06 141 GLU A O 1
ATOM 1126 N N . ALA A 1 142 ? 1.554 7.628 -14.347 1.00 91.62 142 ALA A N 1
ATOM 1127 C CA . ALA A 1 142 ? 1.826 6.994 -15.634 1.00 91.62 142 ALA A CA 1
ATOM 1128 C C . ALA A 1 142 ? 0.878 5.827 -15.939 1.00 91.62 142 ALA A C 1
ATOM 1130 O O . ALA A 1 142 ? 0.490 5.636 -17.094 1.00 91.62 142 ALA A O 1
ATOM 1131 N N . VAL A 1 143 ? 0.441 5.078 -14.920 1.00 90.75 143 VAL A N 1
ATOM 1132 C CA . VAL A 1 143 ? -0.533 3.989 -15.102 1.00 90.75 143 VAL A CA 1
ATOM 1133 C C . VAL A 1 143 ? -1.993 4.462 -15.093 1.00 90.75 143 VAL A C 1
ATOM 1135 O O . VAL A 1 143 ? -2.906 3.665 -15.313 1.00 90.75 143 VAL A O 1
ATOM 1138 N N . GLY A 1 144 ? -2.230 5.765 -14.920 1.00 88.12 144 GLY A N 1
ATOM 1139 C CA . GLY A 1 144 ? -3.554 6.385 -14.955 1.00 88.12 144 GLY A CA 1
ATOM 1140 C C . GLY A 1 144 ? -4.217 6.569 -13.590 1.00 88.12 144 GLY A C 1
ATOM 1141 O O . GLY A 1 144 ? -5.401 6.901 -13.550 1.00 88.12 144 GLY A O 1
ATOM 1142 N N . ILE A 1 145 ? -3.477 6.395 -12.492 1.00 88.56 145 ILE A N 1
ATOM 1143 C CA . ILE A 1 145 ? -3.886 6.795 -11.141 1.00 88.56 145 ILE A CA 1
ATOM 1144 C C . ILE A 1 145 ? -3.494 8.271 -10.974 1.00 88.56 145 ILE A C 1
ATOM 1146 O O . ILE A 1 145 ? -2.462 8.600 -10.394 1.00 88.56 145 ILE A O 1
ATOM 1150 N N . ALA A 1 146 ? -4.288 9.170 -11.555 1.00 70.88 146 ALA A N 1
ATOM 1151 C CA . ALA A 1 146 ? -4.035 10.611 -11.545 1.00 70.88 146 ALA A CA 1
ATOM 1152 C C . ALA A 1 146 ? -5.142 11.381 -10.803 1.00 70.88 146 ALA A C 1
ATOM 1154 O O . ALA A 1 146 ? -6.274 10.917 -10.685 1.00 70.88 146 ALA A O 1
ATOM 1155 N N . GLY A 1 147 ? -4.840 12.605 -10.355 1.00 58.84 147 GLY A N 1
ATOM 1156 C CA . GLY A 1 147 ? -5.878 13.605 -10.064 1.00 58.84 147 GLY A CA 1
ATOM 1157 C C . GLY A 1 147 ? -6.636 13.457 -8.738 1.00 58.84 147 GLY A C 1
ATOM 1158 O O . GLY A 1 147 ? -7.787 13.876 -8.656 1.00 58.84 147 GLY A O 1
ATOM 1159 N N . ASN A 1 148 ? -5.981 12.947 -7.689 1.00 58.72 148 ASN A N 1
ATOM 1160 C CA . ASN A 1 148 ? -6.449 12.901 -6.289 1.00 58.72 148 ASN A CA 1
ATOM 1161 C C . ASN A 1 148 ? -7.325 11.707 -5.862 1.00 58.72 148 ASN A C 1
ATOM 1163 O O . ASN A 1 148 ? -7.678 11.657 -4.680 1.00 58.72 148 ASN A O 1
ATOM 1167 N N . LYS A 1 149 ? -7.657 10.739 -6.735 1.00 75.88 149 LYS A N 1
ATOM 1168 C CA . LYS A 1 149 ? -8.351 9.499 -6.321 1.00 75.88 149 LYS A CA 1
ATOM 1169 C C . LYS A 1 149 ? -7.927 8.248 -7.113 1.00 75.88 149 LYS A C 1
ATOM 1171 O O . LYS A 1 149 ? -7.916 8.310 -8.341 1.00 75.88 149 LYS A O 1
ATOM 1176 N N . PRO A 1 150 ? -7.665 7.115 -6.428 1.00 87.12 150 PRO A N 1
ATOM 1177 C CA . PRO A 1 150 ? -7.446 6.992 -4.977 1.00 87.12 150 PRO A CA 1
ATOM 1178 C C . PRO A 1 150 ? -6.266 7.853 -4.480 1.00 87.12 150 PRO A C 1
ATOM 1180 O O . PRO A 1 150 ? -5.363 8.184 -5.247 1.00 87.12 150 PRO A O 1
ATOM 1183 N N . LYS A 1 151 ? -6.281 8.253 -3.197 1.00 91.44 151 LYS A N 1
ATOM 1184 C CA . LYS A 1 151 ? -5.162 9.000 -2.582 1.00 91.44 151 LYS A CA 1
ATOM 1185 C C . LYS A 1 151 ? -3.910 8.122 -2.628 1.00 91.44 151 LYS A C 1
ATOM 1187 O O . LYS A 1 151 ? -3.961 6.985 -2.165 1.00 91.44 151 LYS A O 1
ATOM 1192 N N . VAL A 1 152 ? -2.798 8.657 -3.136 1.00 94.31 152 VAL A N 1
ATOM 1193 C CA . VAL A 1 152 ? -1.494 7.978 -3.111 1.00 94.31 152 VAL A CA 1
ATOM 1194 C C . VAL A 1 152 ? -0.735 8.389 -1.855 1.00 94.31 152 VAL A C 1
ATOM 1196 O O . VAL A 1 152 ? -0.380 9.555 -1.667 1.00 94.31 152 VAL A O 1
ATOM 1199 N N . VAL A 1 153 ? -0.498 7.416 -0.987 1.00 95.75 153 VAL A N 1
ATOM 1200 C CA . VAL A 1 153 ? 0.202 7.538 0.284 1.00 95.75 153 VAL A CA 1
ATOM 1201 C C . VAL A 1 153 ? 1.525 6.791 0.168 1.00 95.75 153 VAL A C 1
ATOM 1203 O O . VAL A 1 153 ? 1.547 5.590 -0.087 1.00 95.75 153 VAL A O 1
ATOM 1206 N N . VAL A 1 154 ? 2.637 7.504 0.352 1.00 95.56 154 VAL A N 1
ATOM 1207 C CA . VAL A 1 154 ? 3.981 6.925 0.230 1.00 95.56 154 VAL A CA 1
ATOM 1208 C C . VAL A 1 154 ? 4.673 6.923 1.588 1.00 95.56 154 VAL A C 1
ATOM 1210 O O . VAL A 1 154 ? 4.715 7.947 2.271 1.00 95.56 154 VAL A O 1
ATOM 1213 N N . VAL A 1 155 ? 5.228 5.777 1.973 1.00 95.25 155 VAL A N 1
ATOM 1214 C CA . VAL A 1 155 ? 6.132 5.634 3.122 1.00 95.25 155 VAL A CA 1
ATOM 1215 C C . VAL A 1 155 ? 7.554 5.351 2.649 1.00 95.25 155 VAL A C 1
ATOM 1217 O O . VAL A 1 155 ? 7.765 4.863 1.546 1.00 95.25 155 VAL A O 1
ATOM 1220 N N . LYS A 1 156 ? 8.556 5.620 3.489 1.00 91.06 156 LYS A N 1
ATOM 1221 C CA . LYS A 1 156 ? 9.956 5.350 3.127 1.00 91.06 156 LYS A CA 1
ATOM 1222 C C . LYS A 1 156 ? 10.251 3.849 2.996 1.00 91.06 156 LYS A C 1
ATOM 1224 O O . LYS A 1 156 ? 10.984 3.444 2.102 1.00 91.06 156 LYS A O 1
ATOM 1229 N N . GLU A 1 157 ? 9.694 3.037 3.893 1.00 91.19 157 GLU A N 1
ATOM 1230 C CA . GLU A 1 157 ? 9.955 1.596 4.000 1.00 91.19 157 GLU A CA 1
ATOM 1231 C C . GLU A 1 157 ? 8.645 0.831 4.226 1.00 91.19 157 GLU A C 1
ATOM 1233 O O . GLU A 1 157 ? 7.766 1.316 4.942 1.00 91.19 157 GLU A O 1
ATOM 1238 N N . SER A 1 158 ? 8.528 -0.386 3.682 1.00 91.62 158 SER A N 1
ATOM 1239 C CA . SER A 1 158 ? 7.300 -1.196 3.770 1.00 91.62 158 SER A CA 1
ATOM 1240 C C . SER A 1 158 ? 6.851 -1.460 5.210 1.00 91.62 158 SER A C 1
ATOM 1242 O O . SER A 1 158 ? 5.657 -1.425 5.499 1.00 91.62 158 SER A O 1
ATOM 1244 N N . LYS A 1 159 ? 7.794 -1.600 6.153 1.00 92.12 159 LYS A N 1
ATOM 1245 C CA . LYS A 1 159 ? 7.494 -1.782 7.585 1.00 92.12 159 LYS A CA 1
ATOM 1246 C C . LYS A 1 159 ? 6.700 -0.636 8.215 1.00 92.12 159 LYS A C 1
ATOM 1248 O O . LYS A 1 159 ? 6.086 -0.818 9.258 1.00 92.12 159 LYS A O 1
ATOM 1253 N N . SER A 1 160 ? 6.717 0.549 7.605 1.00 93.19 160 SER A N 1
ATOM 1254 C CA . SER A 1 160 ? 5.992 1.726 8.087 1.00 93.19 160 SER A CA 1
ATOM 1255 C C . SER A 1 160 ? 4.548 1.798 7.581 1.00 93.19 160 SER A C 1
ATOM 1257 O O . SER A 1 160 ? 3.788 2.636 8.070 1.00 93.19 160 SER A O 1
ATOM 1259 N N . LYS A 1 161 ? 4.146 0.944 6.627 1.00 96.12 161 LYS A N 1
ATOM 1260 C CA . LYS A 1 161 ? 2.790 0.939 6.058 1.00 96.12 161 LYS A CA 1
ATOM 1261 C C . LYS A 1 161 ? 1.695 0.714 7.117 1.00 96.12 161 LYS A C 1
ATOM 1263 O O . LYS A 1 161 ? 0.774 1.528 7.141 1.00 96.12 161 LYS A O 1
ATOM 1268 N N . PRO A 1 162 ? 1.790 -0.262 8.048 1.00 95.44 162 PRO A N 1
ATOM 1269 C CA . PRO A 1 162 ? 0.774 -0.461 9.089 1.00 95.44 162 PRO A CA 1
ATOM 1270 C C . PRO A 1 162 ? 0.486 0.800 9.914 1.00 95.44 162 PRO A C 1
ATOM 1272 O O . PRO A 1 162 ? -0.666 1.203 10.080 1.00 95.44 162 PRO A O 1
ATOM 1275 N N . MET A 1 163 ? 1.541 1.479 10.376 1.00 93.12 163 MET A N 1
ATOM 1276 C CA . MET A 1 163 ? 1.398 2.716 11.143 1.00 93.12 163 MET A CA 1
ATOM 1277 C C . MET A 1 163 ? 0.841 3.850 10.279 1.00 93.12 163 MET A C 1
ATOM 1279 O O . MET A 1 163 ? -0.019 4.607 10.727 1.00 93.12 163 MET A O 1
ATOM 1283 N N . LYS A 1 164 ? 1.280 3.969 9.020 1.00 95.69 164 LYS A N 1
ATOM 1284 C CA . LYS A 1 164 ? 0.743 4.995 8.123 1.00 95.69 164 LYS A CA 1
ATOM 1285 C C . LYS A 1 164 ? -0.739 4.767 7.826 1.00 95.69 164 LYS A C 1
ATOM 1287 O O . LYS A 1 164 ? -1.488 5.734 7.869 1.00 95.69 164 LYS A O 1
ATOM 1292 N N . MET A 1 165 ? -1.180 3.525 7.631 1.00 96.56 165 MET A N 1
ATOM 1293 C CA . MET A 1 165 ? -2.601 3.184 7.497 1.00 96.56 165 MET A CA 1
ATOM 1294 C C . MET A 1 165 ? -3.411 3.666 8.709 1.00 96.56 165 MET A C 1
ATOM 1296 O O . MET A 1 165 ? -4.447 4.304 8.540 1.00 96.56 165 MET A O 1
ATOM 1300 N N . LEU A 1 166 ? -2.914 3.439 9.930 1.00 95.00 166 LEU A N 1
ATOM 1301 C CA . LEU A 1 166 ? -3.568 3.922 11.148 1.00 95.00 166 LEU A CA 1
ATOM 1302 C C . LEU A 1 166 ? -3.675 5.457 11.189 1.00 95.00 166 LEU A C 1
ATOM 1304 O O . LEU A 1 166 ? -4.713 6.000 11.570 1.00 95.00 166 LEU A O 1
ATOM 1308 N N . LEU A 1 167 ? -2.620 6.165 10.775 1.00 94.00 167 LEU A N 1
ATOM 1309 C CA . LEU A 1 167 ? -2.628 7.628 10.688 1.00 94.00 167 LEU A CA 1
ATOM 1310 C C . LEU A 1 167 ? -3.637 8.141 9.652 1.00 94.00 167 LEU A C 1
ATOM 1312 O O . LEU A 1 167 ? -4.344 9.104 9.931 1.00 94.00 167 LEU A O 1
ATOM 1316 N N . GLU A 1 168 ? -3.759 7.481 8.501 1.00 95.62 168 GLU A N 1
ATOM 1317 C CA . GLU A 1 168 ? -4.756 7.827 7.478 1.00 95.62 168 GLU A CA 1
ATOM 1318 C C . GLU A 1 168 ? -6.196 7.656 7.996 1.00 95.62 168 GLU A C 1
ATOM 1320 O O . GLU A 1 168 ? -7.061 8.487 7.718 1.00 95.62 168 GLU A O 1
ATOM 1325 N N . ILE A 1 169 ? -6.456 6.629 8.812 1.00 95.62 169 ILE A N 1
ATOM 1326 C CA . ILE A 1 169 ? -7.759 6.430 9.466 1.00 95.62 169 ILE A CA 1
ATOM 1327 C C . ILE A 1 169 ? -8.049 7.575 10.444 1.00 95.62 169 ILE A C 1
ATOM 1329 O O . ILE A 1 169 ? -9.136 8.153 10.407 1.00 95.62 169 ILE A O 1
ATOM 1333 N N . LEU A 1 170 ? -7.073 7.967 11.270 1.00 94.25 170 LEU A N 1
ATOM 1334 C CA . LEU A 1 170 ? -7.221 9.113 12.176 1.00 94.25 170 LEU A CA 1
ATOM 1335 C C . LEU A 1 170 ? -7.503 10.417 11.425 1.00 94.25 170 LEU A C 1
ATOM 1337 O O . LEU A 1 170 ? -8.362 11.188 11.851 1.00 94.25 170 LEU A O 1
ATOM 1341 N N . GLU A 1 171 ? -6.782 10.665 10.330 1.00 94.69 171 GLU A N 1
ATOM 1342 C CA . GLU A 1 171 ? -6.977 11.835 9.467 1.00 94.69 171 GLU A CA 1
ATOM 1343 C C . GLU A 1 171 ? -8.369 11.842 8.822 1.00 94.69 171 GLU A C 1
ATOM 1345 O O . GLU A 1 171 ? -8.953 12.907 8.632 1.00 94.69 171 GLU A O 1
ATOM 1350 N N . SER A 1 172 ? -8.935 10.666 8.529 1.00 93.69 172 SER A N 1
ATOM 1351 C CA . SER A 1 172 ? -10.273 10.546 7.941 1.00 93.69 172 SER A CA 1
ATOM 1352 C C . SER A 1 172 ? -11.411 10.933 8.895 1.00 93.69 172 SER A C 1
ATOM 1354 O O . SER A 1 172 ? -12.517 11.233 8.439 1.00 93.69 172 SER A O 1
ATOM 1356 N N . GLY A 1 173 ? -11.154 10.943 10.209 1.00 95.88 173 GLY A N 1
ATOM 1357 C CA . GLY A 1 173 ? -12.131 11.308 11.235 1.00 95.88 173 GLY A CA 1
ATOM 1358 C C . GLY A 1 173 ? -13.173 10.228 11.551 1.00 95.88 173 GLY A C 1
ATOM 1359 O O . GLY A 1 173 ? -14.152 10.520 12.236 1.00 95.88 173 GLY A O 1
ATOM 1360 N N . TYR A 1 174 ? -12.990 8.994 11.077 1.00 96.00 174 TYR A N 1
ATOM 1361 C CA . TYR A 1 174 ? -13.828 7.840 11.416 1.00 96.00 174 TYR A CA 1
ATOM 1362 C C . TYR A 1 174 ? -13.045 6.527 11.271 1.00 96.00 174 TYR A C 1
ATOM 1364 O O . TYR A 1 174 ? -11.984 6.494 10.656 1.00 96.00 174 TYR A O 1
ATOM 1372 N N . ILE A 1 175 ? -13.579 5.435 11.821 1.00 97.19 175 ILE A N 1
ATOM 1373 C CA . ILE A 1 175 ? -13.058 4.074 11.623 1.00 97.19 175 ILE A CA 1
ATOM 1374 C C . ILE A 1 175 ? -13.968 3.359 10.604 1.00 97.19 175 ILE A C 1
ATOM 1376 O O . ILE A 1 175 ? -15.186 3.345 10.813 1.00 97.19 175 ILE A O 1
ATOM 1380 N N . PRO A 1 176 ? -13.452 2.816 9.483 1.00 96.06 176 PRO A N 1
ATOM 1381 C CA . PRO A 1 176 ? -14.273 2.062 8.530 1.00 96.06 176 PRO A CA 1
ATOM 1382 C C . PRO A 1 176 ? -14.802 0.771 9.170 1.00 96.06 176 PRO A C 1
ATOM 1384 O O . PRO A 1 176 ? -14.206 0.258 10.106 1.00 96.06 176 PRO A O 1
ATOM 1387 N N . GLY A 1 177 ? -15.911 0.227 8.676 1.00 95.12 177 GLY A N 1
ATOM 1388 C CA . GLY A 1 177 ? -16.481 -1.024 9.181 1.00 95.12 177 GLY A CA 1
ATOM 1389 C C . GLY A 1 177 ? -15.627 -2.251 8.872 1.00 95.12 177 GLY A C 1
ATOM 1390 O O . GLY A 1 177 ? -15.655 -3.221 9.627 1.00 95.12 177 GLY A O 1
ATOM 1391 N N . LYS A 1 178 ? -14.870 -2.193 7.773 1.00 95.06 178 LYS A N 1
ATOM 1392 C CA . LYS A 1 178 ? -13.954 -3.240 7.322 1.00 95.06 178 LYS A CA 1
ATOM 1393 C C . LYS A 1 178 ? -12.761 -2.626 6.596 1.00 95.06 178 LYS A C 1
ATOM 1395 O O . LYS A 1 178 ? -12.919 -1.644 5.865 1.00 95.06 178 LYS A O 1
ATOM 1400 N N . ILE A 1 179 ? -11.587 -3.227 6.763 1.00 97.00 179 ILE A N 1
ATOM 1401 C CA . ILE A 1 179 ? -10.393 -2.906 5.974 1.00 97.00 179 ILE A CA 1
ATOM 1402 C C . ILE A 1 179 ? -9.991 -4.138 5.171 1.00 97.00 179 ILE A C 1
ATOM 1404 O O . ILE A 1 179 ? -9.978 -5.244 5.708 1.00 97.00 179 ILE A O 1
ATOM 1408 N N . ILE A 1 180 ? -9.651 -3.935 3.900 1.00 96.44 180 ILE A N 1
ATOM 1409 C CA . ILE A 1 180 ? -9.038 -4.956 3.051 1.00 96.44 180 ILE A CA 1
ATOM 1410 C C . ILE A 1 180 ? -7.702 -4.409 2.553 1.00 96.44 180 ILE A C 1
ATOM 1412 O O . ILE A 1 180 ? -7.662 -3.372 1.892 1.00 96.44 180 ILE A O 1
ATOM 1416 N N . VAL A 1 181 ? -6.612 -5.080 2.909 1.00 97.88 181 VAL A N 1
ATOM 1417 C CA . VAL A 1 181 ? -5.249 -4.762 2.484 1.00 97.88 181 VAL A CA 1
ATOM 1418 C C . VAL A 1 181 ? -4.866 -5.705 1.353 1.00 97.88 181 VAL A C 1
ATOM 1420 O O . VAL A 1 181 ? -4.925 -6.912 1.535 1.00 97.88 181 VAL A O 1
ATOM 1423 N N . TYR A 1 182 ? -4.450 -5.162 0.216 1.00 96.88 182 TYR A N 1
ATOM 1424 C CA . TYR A 1 182 ? -3.951 -5.907 -0.937 1.00 96.88 182 TYR A CA 1
ATOM 1425 C C . TYR A 1 182 ? -2.445 -5.665 -1.044 1.00 96.88 182 TYR A C 1
ATOM 1427 O O . TYR A 1 182 ? -2.036 -4.510 -1.184 1.00 96.88 182 TYR A O 1
ATOM 1435 N N . GLU A 1 183 ? -1.627 -6.712 -0.943 1.00 96.44 183 GLU A N 1
ATOM 1436 C CA . GLU A 1 183 ? -0.164 -6.578 -0.860 1.00 96.44 183 GLU A CA 1
ATOM 1437 C C . GLU A 1 183 ? 0.550 -7.844 -1.375 1.00 96.44 183 GLU A C 1
ATOM 1439 O O . GLU A 1 183 ? 0.177 -8.958 -1.015 1.00 96.44 183 GLU A O 1
ATOM 1444 N N . ASP A 1 184 ? 1.596 -7.691 -2.185 1.00 94.94 184 ASP A N 1
ATOM 1445 C CA . ASP A 1 184 ? 2.471 -8.780 -2.659 1.00 94.94 184 ASP A CA 1
ATOM 1446 C C . ASP A 1 184 ? 3.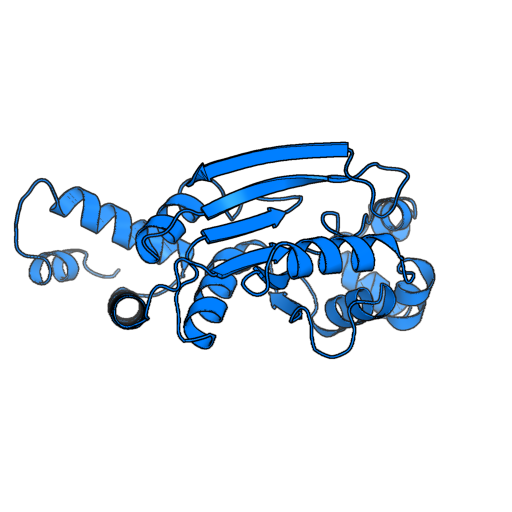429 -9.289 -1.570 1.00 94.94 184 ASP A C 1
ATOM 1448 O O . ASP A 1 184 ? 3.900 -10.421 -1.588 1.00 94.94 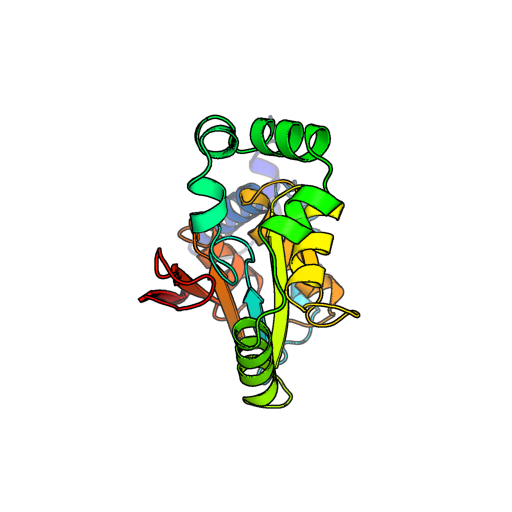184 ASP A O 1
ATOM 1452 N N . ARG A 1 185 ? 3.738 -8.429 -0.602 1.00 92.81 185 ARG A N 1
ATOM 1453 C CA . ARG A 1 185 ? 4.624 -8.679 0.535 1.00 92.81 185 ARG A CA 1
ATOM 1454 C C . ARG A 1 185 ? 3.957 -8.289 1.856 1.00 92.81 185 ARG A C 1
ATOM 1456 O O . ARG A 1 185 ? 4.295 -7.273 2.478 1.00 92.81 185 ARG A O 1
ATOM 1463 N N . PRO A 1 186 ? 2.970 -9.086 2.308 1.00 94.38 186 PRO A N 1
ATOM 1464 C CA . PRO A 1 186 ? 2.114 -8.734 3.436 1.00 94.38 186 PRO A CA 1
ATOM 1465 C C . PRO A 1 186 ? 2.784 -8.895 4.804 1.00 94.38 186 PRO A C 1
ATOM 1467 O O . PRO A 1 186 ? 2.117 -8.684 5.816 1.00 94.38 186 PRO A O 1
ATOM 1470 N N . GLU A 1 187 ? 4.077 -9.238 4.899 1.00 94.56 187 GLU A N 1
ATOM 1471 C CA . GLU A 1 187 ? 4.734 -9.612 6.162 1.00 94.56 187 GLU A CA 1
ATOM 1472 C C . GLU A 1 187 ? 4.539 -8.600 7.301 1.00 94.56 187 GLU A C 1
ATOM 1474 O O . GLU A 1 187 ? 4.459 -8.985 8.466 1.00 94.56 187 GLU A O 1
ATOM 1479 N N . PHE A 1 188 ? 4.411 -7.311 6.976 1.00 94.00 188 PHE A N 1
ATOM 1480 C CA . PHE A 1 188 ? 4.231 -6.250 7.965 1.00 94.00 188 PHE A CA 1
ATOM 1481 C C . PHE A 1 188 ? 2.786 -6.080 8.441 1.00 94.00 188 PHE A C 1
ATOM 1483 O O . PHE A 1 188 ? 2.575 -5.463 9.484 1.00 94.00 188 PHE A O 1
ATOM 1490 N N . PHE A 1 189 ? 1.810 -6.632 7.724 1.00 94.31 189 PHE A N 1
ATOM 1491 C CA . PHE A 1 189 ? 0.402 -6.674 8.119 1.00 94.31 189 PHE A CA 1
ATOM 1492 C C . PHE A 1 189 ? 0.001 -8.013 8.744 1.00 94.31 189 PHE A C 1
ATOM 1494 O O . PHE A 1 189 ? -1.021 -8.084 9.418 1.00 94.31 189 PHE A O 1
ATOM 1501 N N . LEU A 1 190 ? 0.796 -9.068 8.565 1.00 93.19 190 LEU A N 1
ATOM 1502 C CA . LEU A 1 190 ? 0.520 -10.379 9.146 1.00 93.19 190 LEU A CA 1
ATOM 1503 C C . LEU A 1 190 ? 0.947 -10.480 10.624 1.00 93.19 190 LEU A C 1
ATOM 1505 O O . LEU A 1 190 ? 1.597 -9.603 11.199 1.00 93.19 190 LEU A O 1
ATOM 1509 N N . GLY A 1 191 ? 0.568 -11.591 11.258 1.00 88.94 191 GLY A N 1
ATOM 1510 C CA . GLY A 1 191 ? 1.022 -11.947 12.602 1.00 88.94 191 GLY A CA 1
ATOM 1511 C C . GLY A 1 191 ? 0.500 -11.005 13.690 1.00 88.94 191 GLY A C 1
ATOM 1512 O O . GLY A 1 191 ? -0.699 -10.742 13.776 1.00 88.94 191 GLY A O 1
ATOM 1513 N N . SER A 1 192 ? 1.395 -10.540 14.567 1.00 87.06 192 SER A N 1
ATOM 1514 C CA . SER A 1 192 ? 1.043 -9.640 15.674 1.00 87.06 192 SER A CA 1
ATOM 1515 C C . SER A 1 192 ? 0.587 -8.265 15.191 1.00 87.06 192 SER A C 1
ATOM 1517 O O . SER A 1 192 ? -0.276 -7.667 15.822 1.00 87.06 192 SER A O 1
ATOM 1519 N N . ASN A 1 193 ? 1.111 -7.767 14.068 1.00 89.88 193 ASN A N 1
ATOM 1520 C CA . ASN A 1 193 ? 0.774 -6.430 13.580 1.00 89.88 193 ASN A CA 1
ATOM 1521 C C . ASN A 1 193 ? -0.690 -6.337 13.138 1.00 89.88 193 ASN A C 1
ATOM 1523 O O . ASN A 1 193 ? -1.393 -5.431 13.581 1.00 89.88 193 ASN A O 1
ATOM 1527 N N . GLY A 1 194 ? -1.165 -7.294 12.333 1.00 91.19 194 GLY A N 1
ATOM 1528 C CA . GLY A 1 194 ? -2.567 -7.363 11.904 1.00 91.19 194 GLY A CA 1
ATOM 1529 C C . GLY A 1 194 ? -3.530 -7.493 13.080 1.00 91.19 194 GLY A C 1
ATOM 1530 O O . GLY A 1 194 ? -4.456 -6.697 13.208 1.00 91.19 194 GLY A O 1
ATOM 1531 N N . LYS A 1 195 ? -3.245 -8.419 14.007 1.00 92.06 195 LYS A N 1
ATOM 1532 C CA . LYS A 1 195 ? -4.039 -8.610 15.236 1.00 92.06 195 LYS A CA 1
ATOM 1533 C C . LYS A 1 195 ? -4.103 -7.346 16.090 1.00 92.06 195 LYS A C 1
ATOM 1535 O O . LYS A 1 195 ? -5.170 -6.981 16.581 1.00 92.06 195 LYS A O 1
ATOM 1540 N N . THR A 1 196 ? -2.969 -6.672 16.270 1.00 91.44 196 THR A N 1
ATOM 1541 C CA . THR A 1 196 ? -2.895 -5.433 17.048 1.00 91.44 196 THR A CA 1
ATOM 1542 C C . THR A 1 196 ? -3.687 -4.320 16.381 1.00 91.44 196 THR A C 1
ATOM 1544 O O . THR A 1 196 ? -4.469 -3.660 17.058 1.00 91.44 196 THR A O 1
ATOM 1547 N N . LEU A 1 197 ? -3.564 -4.143 15.062 1.00 93.19 197 LEU A N 1
ATOM 1548 C CA . LEU A 1 197 ? -4.355 -3.162 14.317 1.00 93.19 197 LEU A CA 1
ATOM 1549 C C . LEU A 1 197 ? -5.861 -3.432 14.426 1.00 93.19 197 LEU A C 1
ATOM 1551 O O . LEU A 1 197 ? -6.611 -2.514 14.759 1.00 93.19 197 LEU A O 1
ATOM 1555 N N . ALA A 1 198 ? -6.296 -4.676 14.207 1.00 93.88 198 ALA A N 1
ATOM 1556 C CA . ALA A 1 198 ? -7.700 -5.076 14.317 1.00 93.88 198 ALA A CA 1
ATOM 1557 C C . ALA A 1 198 ? -8.250 -4.789 15.723 1.00 93.88 198 ALA A C 1
ATOM 1559 O O . ALA A 1 198 ? -9.300 -4.164 15.876 1.00 93.88 198 ALA A O 1
ATOM 1560 N N . LYS A 1 199 ? -7.484 -5.126 16.771 1.00 91.44 199 LYS A N 1
ATOM 1561 C CA . LYS A 1 199 ? -7.855 -4.848 18.167 1.00 91.44 199 LYS A CA 1
ATOM 1562 C C . LYS A 1 199 ? -7.873 -3.352 18.500 1.00 91.44 199 LYS A C 1
ATOM 1564 O O . LYS A 1 199 ? -8.776 -2.913 19.205 1.00 91.44 199 LYS A O 1
ATOM 1569 N N . MET A 1 200 ? -6.914 -2.567 18.003 1.00 90.19 200 MET A N 1
ATOM 1570 C CA . MET A 1 200 ? -6.876 -1.109 18.204 1.00 90.19 200 MET A CA 1
ATOM 1571 C C . MET A 1 200 ? -8.070 -0.403 17.558 1.00 90.19 200 MET A C 1
ATOM 1573 O O . MET A 1 200 ? -8.575 0.574 18.108 1.00 90.19 200 MET A O 1
ATOM 1577 N N . LEU A 1 201 ? -8.490 -0.871 16.383 1.00 92.81 201 LEU A N 1
ATOM 1578 C CA . LEU A 1 201 ? -9.591 -0.285 15.623 1.00 92.81 201 LEU A CA 1
ATOM 1579 C C . LEU A 1 201 ? -10.957 -0.868 16.014 1.00 92.81 201 LEU A C 1
ATOM 1581 O O . LEU A 1 201 ? -11.977 -0.227 15.778 1.00 92.81 201 LEU A O 1
ATOM 1585 N N . GLY A 1 202 ? -10.983 -2.056 16.622 1.00 92.75 202 GLY A N 1
ATOM 1586 C CA . GLY A 1 202 ? -12.211 -2.768 16.972 1.00 92.75 202 GLY A CA 1
ATOM 1587 C C . GLY A 1 202 ? -12.982 -3.275 15.751 1.00 92.75 202 GLY A C 1
ATOM 1588 O O . GLY A 1 202 ? -14.212 -3.313 15.790 1.00 92.75 202 GLY A O 1
ATOM 1589 N N . ILE A 1 203 ? -12.280 -3.614 14.665 1.00 94.25 203 ILE A N 1
ATOM 1590 C CA . ILE A 1 203 ? -12.859 -4.050 13.384 1.00 94.25 203 ILE A CA 1
ATOM 1591 C C . ILE A 1 203 ? -12.064 -5.211 12.787 1.00 94.25 203 ILE A C 1
ATOM 1593 O O . ILE A 1 203 ? -10.900 -5.406 13.128 1.00 94.25 203 ILE A O 1
ATOM 1597 N N . GLU A 1 204 ? -12.688 -5.919 11.846 1.00 93.38 204 GLU A N 1
ATOM 1598 C CA . GLU A 1 204 ? -12.028 -6.934 11.023 1.00 93.38 204 GLU A CA 1
ATOM 1599 C C . GLU A 1 204 ? -11.062 -6.283 10.021 1.00 93.38 204 GLU A C 1
ATOM 1601 O O . GLU A 1 204 ? -11.419 -5.325 9.316 1.00 93.38 204 GLU A O 1
ATOM 1606 N N . ILE A 1 205 ? -9.856 -6.847 9.920 1.00 96.69 205 ILE A N 1
ATOM 1607 C CA . ILE A 1 205 ? -8.889 -6.522 8.870 1.00 96.69 205 ILE A CA 1
ATOM 1608 C C . ILE A 1 205 ? -8.608 -7.778 8.053 1.00 96.69 205 ILE A C 1
ATOM 1610 O O . ILE A 1 205 ? -8.108 -8.779 8.563 1.00 96.69 205 ILE A O 1
ATOM 1614 N N . VAL A 1 206 ? -8.888 -7.698 6.757 1.00 97.56 206 VAL A N 1
ATOM 1615 C CA . VAL A 1 206 ? -8.533 -8.729 5.783 1.00 97.56 206 VAL A CA 1
ATOM 1616 C C . VAL A 1 206 ? -7.240 -8.324 5.092 1.00 97.56 206 VAL A C 1
ATOM 1618 O O . VAL A 1 206 ? -7.093 -7.178 4.676 1.00 97.56 206 VAL A O 1
ATOM 1621 N N . VAL A 1 207 ? -6.306 -9.258 4.971 1.00 97.62 207 VAL A N 1
ATOM 1622 C CA . VAL A 1 207 ? -5.066 -9.099 4.213 1.00 97.62 207 VAL A CA 1
ATOM 1623 C C . VAL A 1 207 ? -5.075 -10.127 3.090 1.00 97.62 207 VAL A C 1
ATOM 1625 O O . VAL A 1 207 ? -4.991 -11.328 3.343 1.00 97.62 207 VAL A O 1
ATOM 1628 N N . ASP A 1 208 ? -5.188 -9.636 1.864 1.00 97.06 208 ASP A N 1
ATOM 1629 C CA . ASP A 1 208 ? -5.120 -10.394 0.625 1.00 97.06 208 ASP A CA 1
ATOM 1630 C C . ASP A 1 208 ? -3.689 -10.309 0.075 1.00 97.06 208 ASP A C 1
ATOM 1632 O O . ASP A 1 208 ? -3.229 -9.257 -0.379 1.00 97.06 208 ASP A O 1
ATOM 1636 N N . HIS A 1 209 ? -2.977 -11.432 0.121 1.00 96.50 209 HIS A N 1
ATOM 1637 C CA . HIS A 1 209 ? -1.658 -11.591 -0.473 1.00 96.50 209 HIS A CA 1
ATOM 1638 C C . HIS A 1 209 ? -1.800 -11.787 -1.982 1.00 96.50 209 HIS A C 1
ATOM 1640 O O . HIS A 1 209 ? -2.325 -12.809 -2.433 1.00 96.50 209 HIS A O 1
ATOM 1646 N N . ILE A 1 210 ? -1.342 -10.811 -2.760 1.00 94.75 210 ILE A N 1
ATOM 1647 C CA . ILE A 1 210 ? -1.531 -10.781 -4.210 1.00 94.75 210 ILE A CA 1
ATOM 1648 C C . ILE A 1 210 ? -0.315 -11.352 -4.927 1.00 94.75 210 ILE A C 1
ATOM 1650 O O . ILE A 1 210 ? 0.814 -10.940 -4.695 1.00 94.75 210 ILE A O 1
ATOM 1654 N N . PH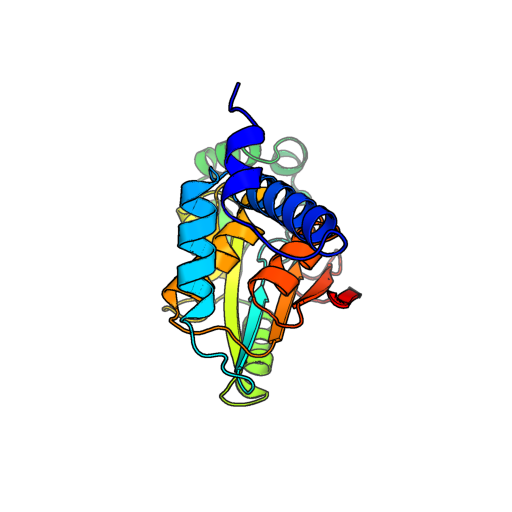E A 1 211 ? -0.561 -12.273 -5.854 1.00 91.06 211 PHE A N 1
ATOM 1655 C CA . PHE A 1 211 ? 0.454 -12.768 -6.774 1.00 91.06 211 PHE A CA 1
ATOM 1656 C C . PHE A 1 211 ? 0.036 -12.407 -8.192 1.00 91.06 211 PHE A C 1
ATOM 1658 O O . PHE A 1 211 ? -1.001 -12.880 -8.661 1.00 91.06 211 PHE A O 1
ATOM 1665 N N . LEU A 1 212 ? 0.835 -11.594 -8.877 1.00 90.62 212 LEU A N 1
ATOM 1666 C CA . LEU A 1 212 ? 0.636 -11.294 -10.292 1.00 90.62 212 LEU A CA 1
ATOM 1667 C C . LEU A 1 212 ? 1.280 -12.362 -11.187 1.00 90.62 212 LEU A C 1
ATOM 1669 O O . LEU A 1 212 ? 2.225 -13.049 -10.791 1.00 90.62 212 LEU A O 1
ATOM 1673 N N . GLU A 1 213 ? 0.760 -12.509 -12.403 1.00 88.44 213 GLU A N 1
ATOM 1674 C CA . GLU A 1 213 ? 1.414 -13.288 -13.453 1.00 88.44 213 GLU A CA 1
ATOM 1675 C C . GLU A 1 213 ? 2.740 -12.629 -13.856 1.00 88.44 213 GLU A C 1
ATOM 1677 O O . GLU A 1 213 ? 2.909 -11.412 -13.786 1.00 88.44 213 GLU A O 1
ATOM 1682 N N . GLN A 1 214 ? 3.721 -13.447 -14.238 1.00 78.69 214 GLN 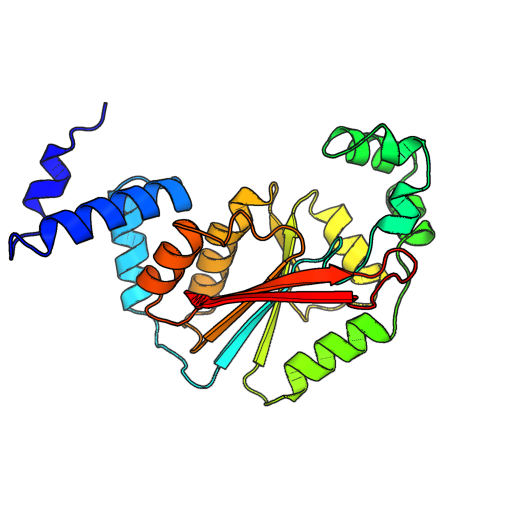A N 1
ATOM 1683 C CA . GLN A 1 214 ? 5.068 -12.952 -14.524 1.00 78.69 214 GLN A CA 1
ATOM 1684 C C . GLN A 1 214 ? 5.119 -12.170 -15.843 1.00 78.69 214 GLN A C 1
ATOM 1686 O O . GLN A 1 214 ? 5.839 -11.192 -15.944 1.00 78.69 214 GLN A O 1
ATOM 1691 N N . ASP A 1 215 ? 4.326 -12.535 -16.842 1.00 81.19 215 ASP A N 1
ATOM 1692 C CA . ASP A 1 215 ? 4.334 -11.945 -18.183 1.00 81.19 215 ASP A CA 1
ATOM 1693 C C . ASP A 1 215 ? 3.241 -10.891 -18.424 1.00 81.19 215 ASP A C 1
ATOM 1695 O O . ASP A 1 215 ? 3.231 -10.241 -19.473 1.00 81.19 215 ASP A O 1
ATOM 1699 N N . ASP A 1 216 ? 2.364 -10.656 -17.447 1.00 85.00 216 ASP A N 1
ATOM 1700 C CA . ASP A 1 216 ? 1.321 -9.635 -17.510 1.00 85.00 216 ASP A CA 1
ATOM 1701 C C . ASP A 1 216 ? 1.519 -8.597 -16.403 1.00 85.00 216 ASP A C 1
ATOM 1703 O O . ASP A 1 216 ? 1.747 -8.912 -15.236 1.00 85.00 216 ASP A O 1
ATOM 1707 N N . THR A 1 217 ? 1.414 -7.316 -16.758 1.00 83.56 217 THR A N 1
ATOM 1708 C CA . THR A 1 217 ? 1.668 -6.241 -15.800 1.00 83.56 217 THR A CA 1
ATOM 1709 C C . THR A 1 217 ? 0.591 -6.100 -14.732 1.00 83.56 217 THR A C 1
ATOM 1711 O O . THR A 1 217 ? 0.811 -5.382 -13.767 1.00 83.56 217 THR A O 1
ATOM 1714 N N . THR A 1 218 ? -0.574 -6.731 -14.877 1.00 84.50 218 THR A N 1
ATOM 1715 C CA . THR A 1 218 ? -1.743 -6.465 -14.020 1.00 84.50 218 THR A CA 1
ATOM 1716 C C . THR A 1 218 ? -2.604 -7.686 -13.705 1.00 84.50 218 THR A C 1
ATOM 1718 O O . THR A 1 218 ? -3.540 -7.581 -12.909 1.00 84.50 218 THR A O 1
ATOM 1721 N N . LYS A 1 219 ? -2.346 -8.838 -14.330 1.00 87.25 219 LYS A N 1
ATOM 1722 C CA . LYS A 1 219 ? -3.166 -10.037 -14.145 1.00 87.25 219 LYS A CA 1
ATOM 1723 C C . LYS A 1 219 ? -2.812 -10.757 -12.849 1.00 87.25 219 LYS A C 1
ATOM 1725 O O . LYS A 1 219 ? -1.658 -11.083 -12.603 1.00 87.25 219 LYS A O 1
ATOM 1730 N N . ILE A 1 220 ? -3.830 -11.026 -12.036 1.00 87.50 220 ILE A N 1
ATOM 1731 C CA . ILE A 1 220 ? -3.695 -11.758 -10.774 1.00 87.50 220 ILE A CA 1
ATOM 1732 C C . ILE A 1 220 ? -3.662 -13.259 -11.072 1.00 87.50 220 ILE A C 1
ATOM 1734 O O . ILE A 1 220 ? -4.607 -13.798 -11.646 1.00 87.50 220 ILE A O 1
ATOM 1738 N N . ALA A 1 221 ? -2.594 -13.925 -10.639 1.00 89.75 221 ALA A N 1
ATOM 1739 C CA . ALA A 1 221 ? -2.427 -15.371 -10.704 1.00 89.75 221 ALA A CA 1
ATOM 1740 C C . ALA A 1 221 ? -3.157 -16.079 -9.552 1.00 89.75 221 ALA A C 1
ATOM 1742 O O . ALA A 1 221 ? -3.842 -17.078 -9.765 1.00 89.75 221 ALA A O 1
ATOM 1743 N N . ARG A 1 222 ? -3.018 -15.568 -8.320 1.00 93.25 222 ARG A N 1
ATOM 1744 C CA . ARG A 1 222 ? -3.744 -16.059 -7.136 1.00 93.25 222 ARG A CA 1
ATOM 1745 C C . ARG A 1 222 ? -3.821 -15.005 -6.034 1.00 93.25 222 ARG A C 1
ATOM 1747 O O . ARG A 1 222 ? -3.073 -14.026 -6.051 1.00 93.25 222 ARG A O 1
ATOM 1754 N N . ILE A 1 223 ? -4.686 -15.273 -5.059 1.00 93.62 223 ILE A N 1
ATOM 1755 C CA . ILE A 1 223 ? -4.827 -14.500 -3.825 1.00 93.62 223 ILE A CA 1
ATOM 1756 C C . ILE A 1 223 ? -4.845 -15.473 -2.646 1.00 93.62 223 ILE A C 1
ATOM 1758 O O . ILE A 1 223 ? -5.678 -16.380 -2.630 1.00 93.62 223 ILE A O 1
ATOM 1762 N N . ASP A 1 224 ? -3.972 -15.256 -1.662 1.00 93.69 224 ASP A N 1
ATOM 1763 C CA . ASP A 1 224 ? -4.015 -15.968 -0.380 1.00 93.69 224 ASP A CA 1
ATOM 1764 C C . ASP A 1 224 ? -4.527 -15.010 0.706 1.00 93.69 224 ASP A C 1
ATOM 1766 O O . ASP A 1 224 ? -4.014 -13.904 0.845 1.00 93.69 224 ASP A O 1
ATOM 1770 N N . GLN A 1 225 ? -5.539 -15.412 1.479 1.00 95.19 225 GLN A N 1
ATOM 1771 C CA . GLN A 1 225 ? -6.233 -14.508 2.405 1.00 95.19 225 GLN A CA 1
ATOM 1772 C C . GLN A 1 225 ? -5.939 -14.815 3.878 1.00 95.19 225 GLN A C 1
ATOM 1774 O O . GLN A 1 225 ? -5.975 -15.966 4.320 1.00 95.19 225 GLN A O 1
ATOM 1779 N N . ASN A 1 226 ? -5.746 -13.757 4.668 1.00 94.94 226 ASN A N 1
ATOM 1780 C CA . ASN A 1 226 ? -5.676 -13.791 6.125 1.00 94.94 226 ASN A CA 1
ATOM 1781 C C . ASN A 1 226 ? -6.689 -12.811 6.734 1.00 94.94 226 ASN A C 1
ATOM 1783 O O . ASN A 1 226 ? -6.846 -11.696 6.247 1.00 94.94 226 ASN A O 1
ATOM 1787 N N . ILE A 1 227 ? -7.357 -13.215 7.816 1.00 93.62 227 ILE A N 1
ATOM 1788 C CA . ILE A 1 227 ? -8.378 -12.410 8.504 1.00 93.62 227 ILE A CA 1
ATOM 1789 C C . ILE A 1 227 ? -7.952 -12.231 9.964 1.00 93.62 227 ILE A C 1
ATOM 1791 O O . ILE A 1 227 ? -7.556 -13.208 10.610 1.00 93.62 227 ILE A O 1
ATOM 1795 N N . PHE A 1 228 ? -8.016 -10.995 10.460 1.00 90.12 228 PHE A N 1
ATOM 1796 C CA . PHE A 1 228 ? -7.614 -10.593 11.810 1.00 90.12 228 PHE A CA 1
ATOM 1797 C C . PHE A 1 228 ? -8.715 -9.825 12.534 1.00 90.12 228 PHE A C 1
ATOM 1799 O O . PHE A 1 228 ? -9.415 -9.022 11.872 1.00 90.12 228 PHE A O 1
#

Radius of gyration: 19.67 Å; chains: 1; bounding box: 43×30×59 Å

Sequence (228 aa):
MTNLSSIRDHISSSQKNESVDIILADDIMKLTGLGVDSIVGLTKRLSKLPIKKDIVLNVLDFDDTLYSRFNQLQEPIFQDNRGSEGNRVIRQIGIDNFVNKFYKKTGAVIKLLRILENQNHNHRSIILTAGEMDLQKLKCEAVGIAGNKPKVVVVKESKSKPMKMLLEILESGYIPGKIIVYEDRPEFFLGSNGKTLAKMLGIEIVVDHIFLEQDDTTKIARIDQNIF